Protein AF-A0A6J4USL1-F1 (afdb_monomer)

Foldseek 3Di:
DDDDDDDDDDDDDDDDDDDDDDDDDPPPPPPPPPPLPAPDDDQPFWKWKFKFFDFPVDGHDGPGTFGTFGQDDVPPDDDPPDPPQDRVNVVCVSPVDPPDWTKGKTKDKDQAFLVRPVVGKMKMWIFGDDPPDPDTFTAWMDISDDDDDVQKDKDKIDGDDSNQKIWMWIWGGPVPSIIMIMIIITGPPDPPPVVPPPPPPPDDDDDDDDDPPPDPLEAEEEWEAEPLETPDQEAEAEARHKYWYKYAYCAQFKKFKDKAVFGDGHIGHHRGIDIDIGHHHAWDKTKIFIGHPPDRHTSYIHIYTYDNDPPPPDD

Secondary structure (DSSP, 8-state):
-----------------------------------PPP----TT-EEEEEEEEEETTEEEEEEEEEEEEES-------S---TT--HHHHHHHH--STT---EEEEEEEESS-HHHHHHS-EEEEEEES-TTSS--EEEEEEES-S-EETTEEEEEEEE-TT--EEEEEEEEE-SSS-EEEEEEEEES-S-TT-TT----S-S-PPP----------EEEEEEEEETTEES-SEEEEETTSEEEEEEEE-SSS-EEEEETTTEEEEEE-TTSEEEEEEE--SSEEEEEEEEESSS--EEEEEEEEEES---TT--

pLDDT: mean 78.89, std 21.56, range [31.8, 98.56]

Solvent-accessible surface area (backbone atoms only — not comparable to full-atom values): 18991 Å² total; per-residue (Å²): 141,84,93,84,84,88,80,90,82,81,90,82,89,85,88,79,84,88,83,88,78,93,72,90,70,87,73,76,79,76,72,76,74,74,72,74,76,74,76,76,88,52,72,82,49,51,30,35,31,34,33,22,33,34,35,77,90,51,71,49,62,79,72,40,86,44,53,55,21,25,53,57,75,93,63,76,80,65,79,76,85,55,92,85,69,48,73,68,57,51,49,46,67,77,48,76,52,90,90,68,73,70,52,25,44,19,70,32,79,41,92,40,39,57,65,63,48,61,76,44,61,20,16,43,37,30,31,53,52,63,88,89,53,94,76,68,44,55,24,25,35,19,56,54,62,80,70,68,58,92,56,34,37,56,36,61,23,42,60,28,87,87,49,59,28,35,35,40,40,38,37,36,44,67,86,77,54,27,20,37,41,36,38,40,37,32,51,76,78,67,80,88,66,69,86,79,66,79,67,74,89,78,72,90,77,82,92,76,82,89,76,89,78,89,74,73,48,64,45,81,45,81,45,46,34,45,89,71,33,64,72,53,67,66,46,82,42,59,34,73,22,44,34,40,39,38,37,37,26,72,28,92,58,49,29,20,40,28,30,61,88,70,33,80,65,40,76,33,54,43,64,34,75,32,81,44,80,38,69,36,57,72,68,45,78,38,55,28,34,39,24,44,61,92,45,94,50,73,65,32,71,29,42,31,38,31,30,77,73,75,72,93,79,83,129

Mean predicted aligned error: 17.66 Å

Structure (mmCIF, N/CA/C/O backbone):
data_AF-A0A6J4USL1-F1
#
_entry.id   AF-A0A6J4USL1-F1
#
loop_
_atom_site.group_PDB
_atom_site.id
_atom_site.type_symbol
_atom_site.label_atom_id
_atom_site.label_alt_id
_atom_site.label_comp_id
_atom_site.label_asym_id
_atom_site.label_entity_id
_atom_site.label_seq_id
_atom_site.pdbx_PDB_ins_code
_atom_site.Cartn_x
_atom_site.Cartn_y
_atom_site.Cartn_z
_atom_site.occupancy
_atom_site.B_iso_or_equiv
_atom_site.auth_seq_id
_atom_site.auth_comp_id
_atom_site.auth_asym_id
_atom_site.auth_atom_id
_atom_site.pdbx_PDB_model_num
ATOM 1 N N . MET A 1 1 ? -60.829 -18.595 -26.392 1.00 47.69 1 MET A N 1
ATOM 2 C CA . MET A 1 1 ? -60.931 -17.699 -27.574 1.00 47.69 1 MET A CA 1
ATOM 3 C C . MET A 1 1 ? -59.986 -16.530 -27.310 1.00 47.69 1 MET A C 1
ATOM 5 O O . MET A 1 1 ? -60.160 -15.946 -26.259 1.00 47.69 1 MET A O 1
ATOM 9 N N . ARG A 1 2 ? -58.937 -16.143 -28.047 1.00 47.34 2 ARG A N 1
ATOM 10 C CA . ARG A 1 2 ? -58.338 -16.337 -29.393 1.00 47.34 2 ARG A CA 1
ATOM 11 C C . ARG A 1 2 ? -56.801 -16.346 -29.157 1.00 47.34 2 ARG A C 1
ATOM 13 O O . ARG A 1 2 ? -56.362 -15.614 -28.287 1.00 47.34 2 ARG A O 1
ATOM 20 N N . GLN A 1 3 ? -55.949 -17.233 -29.674 1.00 56.47 3 GLN A N 1
ATOM 21 C CA . GLN A 1 3 ? -55.488 -17.497 -31.051 1.00 56.47 3 GLN A CA 1
ATOM 22 C C . GLN A 1 3 ? -54.704 -16.350 -31.738 1.00 56.47 3 GLN A C 1
ATOM 24 O O . GLN A 1 3 ? -55.320 -15.477 -32.334 1.00 56.47 3 GLN A O 1
ATOM 29 N N . SER A 1 4 ? -53.362 -16.456 -31.747 1.00 53.00 4 SER A N 1
ATOM 30 C CA . SER A 1 4 ? -52.417 -16.063 -32.830 1.00 53.00 4 SER A CA 1
ATOM 31 C C . SER A 1 4 ? -50.986 -16.447 -32.388 1.00 53.00 4 SER A C 1
ATOM 33 O O . SER A 1 4 ? -50.467 -15.836 -31.465 1.00 53.00 4 SER A O 1
ATOM 35 N N . ARG A 1 5 ? -50.379 -17.588 -32.751 1.00 60.09 5 ARG A N 1
ATOM 36 C CA . ARG A 1 5 ? -49.836 -18.086 -34.041 1.00 60.09 5 ARG A CA 1
ATOM 37 C C . ARG A 1 5 ? -48.770 -17.197 -34.716 1.00 60.09 5 ARG A C 1
ATOM 39 O O . ARG A 1 5 ? -49.114 -16.178 -35.297 1.00 60.09 5 ARG A O 1
ATOM 46 N N . ASN A 1 6 ? -47.567 -17.790 -34.803 1.00 44.44 6 ASN A N 1
ATOM 47 C CA . ASN A 1 6 ? -46.545 -17.717 -35.866 1.00 44.44 6 ASN A CA 1
ATOM 48 C C . ASN A 1 6 ? -45.649 -16.458 -35.873 1.00 44.44 6 ASN A C 1
ATOM 50 O O . ASN A 1 6 ? -46.144 -15.347 -35.790 1.00 44.44 6 ASN A O 1
ATOM 54 N N . ARG A 1 7 ? -44.320 -16.569 -36.028 1.00 57.19 7 ARG A N 1
ATOM 55 C CA . ARG A 1 7 ? -43.636 -17.182 -37.182 1.00 57.19 7 ARG A CA 1
ATOM 56 C C . ARG A 1 7 ? -42.254 -17.762 -36.841 1.00 57.19 7 ARG A C 1
ATOM 58 O O . ARG A 1 7 ? -41.426 -17.093 -36.238 1.00 57.19 7 ARG A O 1
ATOM 65 N N . LEU A 1 8 ? -42.030 -18.983 -37.336 1.00 50.03 8 LEU A N 1
ATOM 66 C CA . LEU A 1 8 ? -40.725 -19.528 -37.713 1.00 50.03 8 LEU A CA 1
ATOM 67 C C . LEU A 1 8 ? -40.104 -18.666 -38.824 1.00 50.03 8 LEU A C 1
ATOM 69 O O . LEU A 1 8 ? -40.815 -18.325 -39.772 1.00 50.03 8 LEU A O 1
ATOM 73 N N . VAL A 1 9 ? -38.788 -18.449 -38.777 1.00 55.09 9 VAL A N 1
ATOM 74 C CA . VAL A 1 9 ? -37.968 -18.166 -39.968 1.00 55.09 9 VAL A CA 1
ATOM 75 C C . VAL A 1 9 ? -36.674 -18.990 -39.892 1.00 55.09 9 VAL A C 1
ATOM 77 O O . VAL A 1 9 ? -35.765 -18.703 -39.126 1.00 55.09 9 VAL A O 1
ATOM 80 N N . THR A 1 10 ? -36.722 -20.094 -40.632 1.00 53.16 10 THR A N 1
ATOM 81 C CA . THR A 1 10 ? -35.744 -20.674 -41.569 1.00 53.16 10 THR A CA 1
ATOM 82 C C . THR A 1 10 ? -34.234 -20.470 -41.370 1.00 53.16 10 THR A C 1
ATOM 84 O O . THR A 1 10 ? -33.710 -19.364 -41.436 1.00 53.16 10 THR A O 1
ATOM 87 N N . MET A 1 11 ? -33.548 -21.617 -41.297 1.00 48.47 11 MET A N 1
ATOM 88 C CA . MET A 1 11 ? -32.116 -21.834 -41.523 1.00 48.47 11 MET A CA 1
ATOM 89 C C . MET A 1 11 ? -31.631 -21.352 -42.902 1.00 48.47 11 MET A C 1
ATOM 91 O O . MET A 1 11 ? -32.333 -21.521 -43.898 1.00 48.47 11 MET A O 1
ATOM 95 N N . ALA A 1 12 ? -30.367 -20.929 -42.974 1.00 53.75 12 ALA A N 1
ATOM 96 C CA . ALA A 1 12 ? -29.542 -21.051 -44.175 1.00 53.75 12 ALA A CA 1
ATOM 97 C C . ALA A 1 12 ? -28.142 -21.539 -43.772 1.00 53.75 12 ALA A C 1
ATOM 99 O O . ALA A 1 12 ? -27.389 -20.838 -43.101 1.00 53.75 12 ALA A O 1
ATOM 100 N N . ALA A 1 13 ? -27.840 -22.778 -44.156 1.00 49.22 13 ALA A N 1
ATOM 101 C CA . ALA A 1 13 ? -26.509 -23.359 -44.133 1.00 49.22 13 ALA A CA 1
ATOM 102 C C . ALA A 1 13 ? -25.774 -22.965 -45.421 1.00 49.22 13 ALA A C 1
ATOM 104 O O . ALA A 1 13 ? -26.334 -23.117 -46.507 1.00 49.22 13 ALA A O 1
ATOM 105 N N . SER A 1 14 ? -24.519 -22.536 -45.299 1.00 53.06 14 SER A N 1
ATOM 106 C CA . SER A 1 14 ? -23.608 -22.352 -46.432 1.00 53.06 14 SER A CA 1
ATOM 107 C C . SER A 1 14 ? -22.269 -23.001 -46.097 1.00 53.06 14 SER A C 1
ATOM 109 O O . SER A 1 14 ? -21.523 -22.521 -45.249 1.00 53.06 14 SER A O 1
ATOM 111 N N . VAL A 1 15 ? -22.005 -24.123 -46.764 1.00 56.41 15 VAL A N 1
ATOM 112 C CA . VAL A 1 15 ? -20.730 -24.844 -46.821 1.00 56.41 15 VAL A CA 1
ATOM 113 C C . VAL A 1 15 ? -20.038 -24.461 -48.131 1.00 56.41 15 VAL A C 1
ATOM 115 O O . VAL A 1 15 ? -20.636 -24.636 -49.188 1.00 56.41 15 VAL A O 1
ATOM 118 N N . ALA A 1 16 ? -18.791 -23.992 -48.065 1.00 51.00 16 ALA A N 1
ATOM 119 C CA . ALA A 1 16 ? -17.775 -24.065 -49.129 1.00 51.00 16 ALA A CA 1
ATOM 120 C C . ALA A 1 16 ? -16.419 -23.689 -48.495 1.00 51.00 16 ALA A C 1
ATOM 122 O O . ALA A 1 16 ? -16.268 -22.589 -47.980 1.00 51.00 16 ALA A O 1
ATOM 123 N N . ALA A 1 17 ? -15.548 -24.666 -48.228 1.00 44.34 17 ALA A N 1
ATOM 124 C CA . ALA A 1 17 ? -14.446 -25.112 -49.096 1.00 44.34 17 ALA A CA 1
ATOM 125 C C . ALA A 1 17 ? -13.288 -24.085 -49.152 1.00 44.34 17 ALA A C 1
ATOM 127 O O . ALA A 1 17 ? -13.455 -22.988 -49.659 1.00 44.34 17 ALA A O 1
ATOM 128 N N . LEU A 1 18 ? -12.178 -24.327 -48.447 1.00 50.75 18 LEU A N 1
ATOM 129 C CA . LEU A 1 18 ? -11.004 -25.128 -48.849 1.00 50.75 18 LEU A CA 1
ATOM 130 C C . LEU A 1 18 ? -9.968 -24.304 -49.647 1.00 50.75 18 LEU A C 1
ATOM 132 O O . LEU A 1 18 ? -10.182 -24.015 -50.818 1.00 50.75 18 LEU A O 1
ATOM 136 N N . GLY A 1 19 ? -8.797 -24.067 -49.038 1.00 40.72 19 GLY A N 1
ATOM 137 C CA . GLY A 1 19 ? -7.518 -23.994 -49.760 1.00 40.72 19 GLY A CA 1
ATOM 138 C C . GLY A 1 19 ? -6.706 -22.692 -49.660 1.00 40.72 19 GLY A C 1
ATOM 139 O O . GLY A 1 19 ? -7.236 -21.615 -49.892 1.00 40.72 19 GLY A O 1
ATOM 140 N N . LEU A 1 20 ? -5.387 -22.875 -49.461 1.00 44.03 20 LEU A N 1
ATOM 141 C CA . LEU A 1 20 ? -4.256 -21.930 -49.614 1.00 44.03 20 LEU A CA 1
ATOM 142 C C . LEU A 1 20 ? -4.112 -20.851 -48.516 1.00 44.03 20 LEU A C 1
ATOM 144 O O . LEU A 1 20 ? -5.068 -20.182 -48.172 1.00 44.03 20 LEU A O 1
ATOM 148 N N . ALA A 1 21 ? -2.945 -20.565 -47.934 1.00 47.62 21 ALA A N 1
ATOM 149 C CA . ALA A 1 21 ? -1.579 -21.031 -48.144 1.00 47.62 21 ALA A CA 1
ATOM 150 C C . ALA A 1 21 ? -0.787 -20.859 -46.833 1.00 47.62 21 ALA A C 1
ATOM 152 O O . ALA A 1 21 ? -0.962 -19.883 -46.108 1.00 47.62 21 ALA A O 1
ATOM 153 N N . ILE A 1 22 ? 0.106 -21.807 -46.550 1.00 52.47 22 ILE A N 1
ATOM 154 C CA . ILE A 1 22 ? 1.128 -21.688 -45.510 1.00 52.47 22 ILE A CA 1
ATOM 155 C C . ILE A 1 22 ? 2.232 -20.800 -46.092 1.00 52.47 22 ILE A C 1
ATOM 157 O O . ILE A 1 22 ? 3.051 -21.268 -46.879 1.00 52.47 22 ILE A O 1
ATOM 161 N N . THR A 1 23 ? 2.248 -19.518 -45.737 1.00 50.62 23 THR A N 1
ATOM 162 C CA . THR A 1 23 ? 3.427 -18.659 -45.905 1.00 50.62 23 THR A CA 1
ATOM 163 C C . THR A 1 23 ? 3.977 -18.345 -44.526 1.00 50.62 23 THR A C 1
ATOM 165 O O . THR A 1 23 ? 3.404 -17.550 -43.783 1.00 50.62 23 THR A O 1
ATOM 168 N N . GLY A 1 24 ? 5.081 -19.010 -44.183 1.00 51.12 24 GLY A N 1
ATOM 169 C CA . GLY A 1 24 ? 5.894 -18.684 -43.021 1.00 51.12 24 GLY A CA 1
ATOM 170 C C . GLY A 1 24 ? 6.497 -17.294 -43.184 1.00 51.12 24 GLY A C 1
ATOM 171 O O . GLY A 1 24 ? 7.456 -17.111 -43.927 1.00 51.12 24 GLY A O 1
ATOM 172 N N . GLY A 1 25 ? 5.915 -16.318 -42.495 1.00 46.97 25 GLY A N 1
ATOM 173 C CA . GLY A 1 25 ? 6.555 -15.049 -42.194 1.00 46.97 25 GLY A CA 1
ATOM 174 C C . GLY A 1 25 ? 7.063 -15.122 -40.766 1.00 46.97 25 GLY A C 1
ATOM 175 O O . GLY A 1 25 ? 6.267 -15.145 -39.831 1.00 46.97 25 GLY A O 1
ATOM 176 N N . ALA A 1 26 ? 8.380 -15.180 -40.591 1.00 49.94 26 ALA A N 1
ATOM 177 C CA . ALA A 1 26 ? 9.008 -14.854 -39.322 1.00 49.94 26 ALA A CA 1
ATOM 178 C C . ALA A 1 26 ? 8.796 -13.352 -39.078 1.00 49.94 26 ALA A C 1
ATOM 180 O O . ALA A 1 26 ? 9.646 -12.527 -39.405 1.00 49.94 26 ALA A O 1
ATOM 181 N N . SER A 1 27 ? 7.623 -12.986 -38.567 1.00 49.28 27 SER A N 1
ATOM 182 C CA . SER A 1 27 ? 7.401 -11.672 -37.987 1.00 49.28 27 SER A CA 1
ATOM 183 C C . SER A 1 27 ? 8.183 -11.648 -36.684 1.00 49.28 27 SER A C 1
ATOM 185 O O . SER A 1 27 ? 7.709 -12.101 -35.646 1.00 49.28 27 SER A O 1
ATOM 187 N N . ALA A 1 28 ? 9.422 -11.168 -36.765 1.00 48.84 28 ALA A N 1
ATOM 188 C CA . ALA A 1 28 ? 10.104 -10.623 -35.613 1.00 48.84 28 ALA A CA 1
ATOM 189 C C . ALA A 1 28 ? 9.179 -9.544 -35.038 1.00 48.84 28 ALA A C 1
ATOM 191 O O . ALA A 1 28 ? 9.039 -8.466 -35.614 1.00 48.84 28 ALA A O 1
ATOM 192 N N . LEU A 1 29 ? 8.485 -9.873 -33.949 1.00 53.56 29 LEU A N 1
ATOM 193 C CA . LEU A 1 29 ? 7.857 -8.884 -33.093 1.00 53.56 29 LEU A CA 1
ATOM 194 C C . LEU A 1 29 ? 9.010 -8.107 -32.462 1.00 53.56 29 LEU A C 1
ATOM 196 O O . LEU A 1 29 ? 9.497 -8.446 -31.387 1.00 53.56 29 LEU A O 1
ATOM 200 N N . ALA A 1 30 ? 9.494 -7.094 -33.177 1.00 48.31 30 ALA A N 1
ATOM 201 C CA . ALA A 1 30 ? 10.145 -5.967 -32.548 1.00 48.31 30 ALA A CA 1
ATOM 202 C C . ALA A 1 30 ? 9.065 -5.318 -31.679 1.00 48.31 30 ALA A C 1
ATOM 204 O O . ALA A 1 30 ? 8.302 -4.472 -32.135 1.00 48.31 30 ALA A O 1
ATOM 205 N N . GLN A 1 31 ? 8.924 -5.808 -30.448 1.00 49.19 31 GLN A N 1
ATOM 206 C CA . GLN A 1 31 ? 8.311 -5.022 -29.398 1.00 49.19 31 GLN A CA 1
ATOM 207 C C . GLN A 1 31 ? 9.265 -3.846 -29.209 1.00 49.19 31 GLN A C 1
ATOM 209 O O . GLN A 1 31 ? 10.294 -3.972 -28.547 1.00 49.19 31 GLN A O 1
ATOM 214 N N . GLU A 1 32 ? 8.978 -2.729 -29.877 1.00 44.53 32 GLU A N 1
ATOM 215 C CA . GLU A 1 32 ? 9.449 -1.430 -29.424 1.00 44.53 32 GLU A CA 1
ATOM 216 C C . GLU A 1 32 ? 8.886 -1.282 -28.015 1.00 44.53 32 GLU A C 1
ATOM 218 O O . GLU A 1 32 ? 7.728 -0.933 -27.805 1.00 44.53 32 GLU A O 1
ATOM 223 N N . GLN A 1 33 ? 9.687 -1.698 -27.038 1.00 46.22 33 GLN A N 1
ATOM 224 C CA . GLN A 1 33 ? 9.462 -1.387 -25.647 1.00 46.22 33 GLN A CA 1
ATOM 225 C C . GLN A 1 33 ? 9.659 0.121 -25.556 1.00 46.22 33 GLN A C 1
ATOM 227 O O . GLN A 1 33 ? 10.773 0.598 -25.340 1.00 46.22 33 GLN A O 1
ATOM 232 N N . GLU A 1 34 ? 8.586 0.868 -25.825 1.00 47.50 34 GLU A N 1
ATOM 233 C CA . GLU A 1 34 ? 8.484 2.267 -25.448 1.00 47.50 34 GLU A CA 1
ATOM 234 C C . GLU A 1 34 ? 8.710 2.286 -23.942 1.00 47.50 34 GLU A C 1
ATOM 236 O O . GLU A 1 34 ? 7.844 1.924 -23.145 1.00 47.50 34 GLU A O 1
ATOM 241 N N . ALA A 1 35 ? 9.950 2.587 -23.556 1.00 47.28 35 ALA A N 1
ATOM 242 C CA . ALA A 1 35 ? 10.295 2.822 -22.176 1.00 47.28 35 ALA A CA 1
ATOM 243 C C . ALA A 1 35 ? 9.366 3.938 -21.711 1.00 47.28 35 ALA A C 1
ATOM 245 O O . ALA A 1 35 ? 9.461 5.068 -22.197 1.00 47.28 35 ALA A O 1
ATOM 246 N N . SER A 1 36 ? 8.429 3.586 -20.828 1.00 48.34 36 SER A N 1
ATOM 247 C CA . SER A 1 36 ? 7.536 4.559 -20.217 1.00 48.34 36 SER A CA 1
ATOM 248 C C . SER A 1 36 ? 8.422 5.676 -19.668 1.00 48.34 36 SER A C 1
ATOM 250 O O . SER A 1 36 ? 9.366 5.363 -18.931 1.00 48.34 36 SER A O 1
ATOM 252 N N . PRO A 1 37 ? 8.213 6.944 -20.068 1.00 50.88 37 PRO A N 1
ATOM 253 C CA . PRO A 1 37 ? 9.068 8.032 -19.630 1.00 50.88 37 PRO A CA 1
ATOM 254 C C . PRO A 1 37 ? 9.165 7.994 -18.110 1.00 50.88 37 PRO A C 1
ATOM 256 O O . PRO A 1 37 ? 8.138 7.991 -17.426 1.00 50.88 37 PRO A O 1
ATOM 259 N N . ALA A 1 38 ? 10.387 7.931 -17.579 1.00 56.19 38 ALA A N 1
ATOM 260 C CA . ALA A 1 38 ? 10.588 8.103 -16.151 1.00 56.19 38 ALA A CA 1
ATOM 261 C C . ALA A 1 38 ? 9.926 9.428 -15.756 1.00 56.19 38 ALA A C 1
ATOM 263 O O . ALA A 1 38 ? 10.140 10.448 -16.420 1.00 56.19 38 ALA A O 1
ATOM 264 N N . ALA A 1 39 ? 9.082 9.402 -14.723 1.00 55.81 39 ALA A N 1
ATOM 265 C CA . ALA A 1 39 ? 8.480 10.618 -14.205 1.00 55.81 39 ALA A CA 1
ATOM 266 C C . ALA A 1 39 ? 9.616 11.586 -13.845 1.00 55.81 39 ALA A C 1
ATOM 268 O O . ALA A 1 39 ? 10.457 11.281 -13.000 1.00 55.81 39 ALA A O 1
ATOM 269 N N . VAL A 1 40 ? 9.680 12.722 -14.540 1.00 59.41 40 VAL A N 1
ATOM 270 C CA . VAL A 1 40 ? 10.634 13.778 -14.212 1.00 59.41 40 VAL A CA 1
ATOM 271 C C . VAL A 1 40 ? 10.147 14.405 -12.917 1.00 59.41 40 VAL A C 1
ATOM 273 O O . VAL A 1 40 ? 9.043 14.945 -12.871 1.00 59.41 40 VAL A O 1
ATOM 276 N N . PHE A 1 41 ? 10.958 14.306 -11.867 1.00 58.56 41 PHE A N 1
ATOM 277 C CA . PHE A 1 41 ? 10.700 15.002 -10.618 1.00 58.56 41 PHE A CA 1
ATOM 278 C C . PHE A 1 41 ? 10.704 16.513 -10.879 1.00 58.56 41 PHE A C 1
ATOM 280 O O . PHE A 1 41 ? 11.725 17.086 -11.261 1.00 58.56 41 PHE A O 1
ATOM 287 N N . ASP A 1 42 ? 9.557 17.161 -10.683 1.00 65.81 42 ASP A N 1
ATOM 288 C CA . ASP A 1 42 ? 9.475 18.615 -10.593 1.00 65.81 42 ASP A CA 1
ATOM 289 C C . ASP A 1 42 ? 9.021 18.970 -9.168 1.00 65.81 42 ASP A C 1
ATOM 291 O O . ASP A 1 42 ? 7.884 18.655 -8.804 1.00 65.81 42 ASP A O 1
ATOM 295 N N . PRO A 1 43 ? 9.872 19.619 -8.348 1.00 59.38 43 PRO A N 1
ATOM 296 C CA . PRO A 1 43 ? 9.537 20.001 -6.974 1.00 59.38 43 PRO A CA 1
ATOM 297 C C . PRO A 1 43 ? 8.399 21.030 -6.889 1.00 59.38 43 PRO A C 1
ATOM 299 O O . PRO A 1 43 ? 7.923 21.331 -5.799 1.00 59.38 43 PRO A O 1
ATOM 302 N N . ARG A 1 44 ? 7.964 21.593 -8.023 1.00 63.94 44 ARG A N 1
ATOM 303 C CA . ARG A 1 44 ? 6.785 22.461 -8.135 1.00 63.94 44 ARG A CA 1
ATOM 304 C C . ARG A 1 44 ? 5.529 21.695 -8.535 1.00 63.94 44 ARG A C 1
ATOM 306 O O . ARG A 1 44 ? 4.484 22.317 -8.701 1.00 63.94 44 ARG A O 1
ATOM 313 N N . THR A 1 45 ? 5.628 20.378 -8.717 1.00 74.44 45 THR A N 1
ATOM 314 C CA . THR A 1 45 ? 4.462 19.538 -8.976 1.00 74.44 45 THR A CA 1
ATOM 315 C C . THR A 1 45 ? 3.595 19.542 -7.738 1.00 74.44 45 THR A C 1
ATOM 317 O O . THR A 1 45 ? 3.970 19.041 -6.678 1.00 74.44 45 THR A O 1
ATOM 320 N N . ILE A 1 46 ? 2.432 20.127 -7.923 1.00 82.12 46 ILE A N 1
ATOM 321 C CA . ILE A 1 46 ? 1.311 20.074 -7.017 1.00 82.12 46 ILE A CA 1
ATOM 322 C C . ILE A 1 46 ? 0.433 18.919 -7.499 1.00 82.12 46 ILE A C 1
ATOM 324 O O . ILE A 1 46 ? 0.229 18.761 -8.705 1.00 82.12 46 ILE A O 1
ATOM 328 N N . ILE A 1 47 ? -0.020 18.080 -6.572 1.00 89.88 47 ILE A N 1
ATOM 329 C CA . ILE A 1 47 ? -0.837 16.906 -6.870 1.00 89.88 47 ILE A CA 1
ATOM 330 C C . ILE A 1 47 ? -2.211 17.095 -6.218 1.00 89.88 47 ILE A C 1
ATOM 332 O O . ILE A 1 47 ? -2.351 16.826 -5.020 1.00 89.88 47 ILE A O 1
ATOM 336 N N . PRO A 1 48 ? -3.226 17.540 -6.979 1.00 93.31 48 PRO A N 1
ATOM 337 C CA . PRO A 1 48 ? -4.597 17.607 -6.499 1.00 93.31 48 PRO A CA 1
ATOM 338 C C . PRO A 1 48 ? -5.086 16.225 -6.073 1.00 93.31 48 PRO A C 1
ATOM 340 O O . PRO A 1 48 ? -4.771 15.213 -6.715 1.00 93.31 48 PRO A O 1
ATOM 343 N N . ALA A 1 49 ? -5.864 16.178 -4.997 1.00 94.62 49 ALA A N 1
ATOM 344 C CA . ALA A 1 49 ? -6.435 14.942 -4.495 1.00 94.62 49 ALA A CA 1
ATOM 345 C C . ALA A 1 49 ? -7.850 15.159 -3.960 1.00 94.62 49 ALA A C 1
ATOM 347 O O . ALA A 1 49 ? -8.164 16.197 -3.390 1.00 94.62 49 ALA A O 1
ATOM 348 N N . HIS A 1 50 ? -8.703 14.151 -4.120 1.00 96.06 50 HIS A N 1
ATOM 349 C CA . HIS A 1 50 ? -10.102 14.191 -3.706 1.00 96.06 50 HIS A CA 1
ATOM 350 C C . HIS A 1 50 ? -10.516 12.861 -3.074 1.00 96.06 50 HIS A C 1
ATOM 352 O O . HIS A 1 50 ? -10.034 11.788 -3.459 1.00 96.06 50 HIS A O 1
ATOM 358 N N . VAL A 1 51 ? -11.474 12.923 -2.150 1.00 97.62 51 VAL A N 1
ATOM 359 C CA . VAL A 1 51 ? -12.285 11.766 -1.759 1.00 97.62 51 VAL A CA 1
ATOM 360 C C . VAL A 1 51 ? -13.527 11.754 -2.639 1.00 97.62 51 VAL A C 1
ATOM 362 O O . VAL A 1 51 ? -14.301 12.710 -2.639 1.00 97.62 51 VAL A O 1
ATOM 365 N N . HIS A 1 52 ? -13.733 10.668 -3.369 1.00 97.81 52 HIS A N 1
ATOM 366 C CA . HIS A 1 52 ? -14.921 10.429 -4.182 1.00 97.81 52 HIS A CA 1
ATOM 367 C C . HIS A 1 52 ? -15.840 9.418 -3.508 1.00 97.81 52 HIS A C 1
ATOM 369 O O . HIS A 1 52 ? -15.370 8.504 -2.824 1.00 97.81 52 HIS A O 1
ATOM 375 N N . ALA A 1 53 ? -17.140 9.531 -3.769 1.00 97.94 53 ALA A N 1
ATOM 376 C CA . ALA A 1 53 ? -18.056 8.414 -3.572 1.00 97.94 53 ALA A CA 1
ATOM 377 C C . ALA A 1 53 ? -17.742 7.283 -4.574 1.00 97.94 53 ALA A C 1
ATOM 379 O O . ALA A 1 53 ? -17.254 7.533 -5.675 1.00 97.94 53 ALA A O 1
ATOM 380 N N . GLY A 1 54 ? -18.043 6.034 -4.224 1.00 96.81 54 GLY A N 1
ATOM 381 C CA . GLY A 1 54 ? -17.869 4.883 -5.113 1.00 96.81 54 GLY A CA 1
ATOM 382 C C . GLY A 1 54 ? -16.509 4.192 -4.983 1.00 96.81 54 GLY A C 1
ATOM 383 O O . GLY A 1 54 ? -15.967 4.042 -3.890 1.00 96.81 54 GLY A O 1
ATOM 384 N N . THR A 1 55 ? -15.981 3.690 -6.101 1.00 97.00 55 THR A N 1
ATOM 385 C CA . THR A 1 55 ? -14.734 2.902 -6.134 1.00 97.00 55 THR A CA 1
ATOM 386 C C . THR A 1 55 ? -13.777 3.439 -7.190 1.00 97.00 55 THR A C 1
ATOM 388 O O . THR A 1 55 ? -14.185 4.148 -8.099 1.00 97.00 55 THR A O 1
ATOM 391 N N . CYS A 1 56 ? -12.504 3.038 -7.158 1.00 95.81 56 CYS A N 1
ATOM 392 C CA . CYS A 1 56 ? -11.541 3.462 -8.181 1.00 95.81 56 CYS A CA 1
ATOM 393 C C . CYS A 1 56 ? -11.909 3.086 -9.630 1.00 95.81 56 CY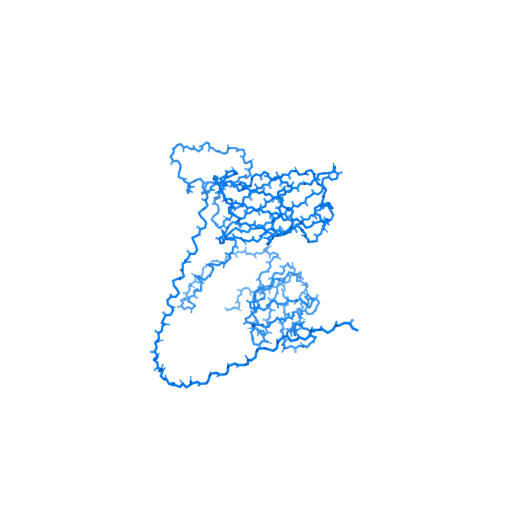S A C 1
ATOM 395 O O . CYS A 1 56 ? -11.316 3.647 -10.545 1.00 95.81 56 CYS A O 1
ATOM 397 N N . GLY A 1 57 ? -12.800 2.109 -9.847 1.00 93.19 57 GLY A N 1
ATOM 398 C CA . GLY A 1 57 ? -13.275 1.728 -11.185 1.00 93.19 57 GLY A CA 1
ATOM 399 C C . GLY A 1 57 ? -14.575 2.418 -11.604 1.00 93.19 57 GLY A C 1
ATOM 400 O O . GLY A 1 57 ? -14.947 2.338 -12.770 1.00 93.19 57 GLY A O 1
ATOM 401 N N . ASP A 1 58 ? -15.254 3.069 -10.661 1.00 95.19 58 ASP A N 1
ATOM 402 C CA . ASP A 1 58 ? -16.531 3.754 -10.848 1.00 95.19 58 ASP A CA 1
ATOM 403 C C . ASP A 1 58 ? -16.600 4.897 -9.826 1.00 95.19 58 ASP A C 1
ATOM 405 O O . ASP A 1 58 ? -17.136 4.746 -8.721 1.00 95.19 58 ASP A O 1
ATOM 409 N N . LEU A 1 59 ? -15.903 5.991 -10.150 1.00 94.56 59 LEU A N 1
ATOM 410 C CA . LEU A 1 59 ? -15.851 7.178 -9.305 1.00 94.56 59 LEU A CA 1
ATOM 411 C C . LEU A 1 59 ? -17.162 7.950 -9.448 1.00 94.56 59 LEU A C 1
ATOM 413 O O . LEU A 1 59 ? -17.541 8.353 -10.547 1.00 94.56 59 LEU A O 1
ATOM 417 N N . GLY A 1 60 ? -17.821 8.179 -8.320 1.00 95.62 60 GLY A N 1
ATOM 418 C CA . GLY A 1 60 ? -18.929 9.113 -8.202 1.00 95.6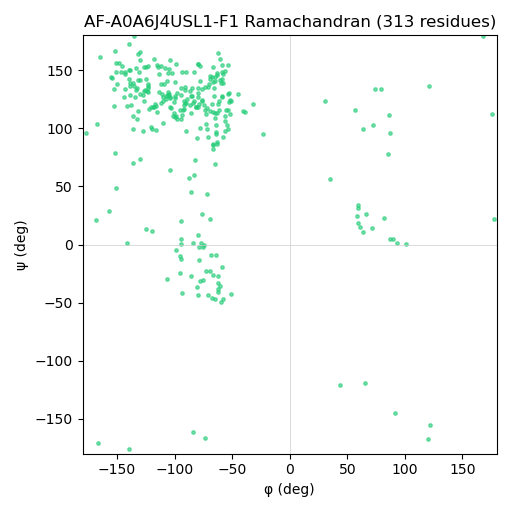2 60 GLY A CA 1
ATOM 419 C C . GLY A 1 60 ? -18.453 10.547 -7.972 1.00 95.62 60 GLY A C 1
ATOM 420 O O . GLY A 1 60 ? -17.294 10.906 -8.212 1.00 95.62 60 GLY A O 1
ATOM 421 N N . ASP A 1 61 ? -19.373 11.368 -7.468 1.00 96.81 61 ASP A N 1
ATOM 422 C CA . ASP A 1 61 ? -19.119 12.772 -7.155 1.00 96.81 61 ASP A CA 1
ATOM 423 C C . ASP A 1 61 ? -17.978 12.944 -6.138 1.00 96.81 61 ASP A C 1
ATOM 425 O O . ASP A 1 61 ? -17.703 12.065 -5.310 1.00 96.81 61 ASP A O 1
ATOM 429 N N . ILE A 1 62 ? -17.329 14.110 -6.190 1.00 96.12 62 ILE A N 1
ATOM 430 C CA . ILE A 1 62 ? -16.367 14.535 -5.169 1.00 96.12 62 ILE A CA 1
ATOM 431 C C . ILE A 1 62 ? -17.132 14.707 -3.854 1.00 96.12 62 ILE A C 1
ATOM 433 O O . ILE A 1 62 ? -17.969 15.600 -3.722 1.00 96.12 62 ILE A O 1
ATOM 437 N N . ALA A 1 63 ? -16.836 13.844 -2.885 1.00 97.12 63 ALA A N 1
ATOM 438 C CA . ALA A 1 63 ? -17.392 13.911 -1.542 1.00 97.12 63 ALA A CA 1
ATOM 439 C C . ALA A 1 63 ? -16.654 14.963 -0.705 1.00 97.12 63 ALA A C 1
ATOM 441 O O . ALA A 1 63 ? -17.290 15.764 -0.022 1.00 97.12 63 ALA A O 1
ATOM 442 N N . PHE A 1 64 ? -15.318 14.987 -0.792 1.00 97.50 64 PHE A N 1
ATOM 443 C CA . PHE A 1 64 ? -14.480 15.945 -0.072 1.00 97.50 64 PHE A CA 1
ATOM 444 C C . PHE A 1 64 ? -13.270 16.361 -0.917 1.00 97.50 64 PHE A C 1
ATOM 446 O O . PHE A 1 64 ? -12.526 15.480 -1.368 1.00 97.50 64 PHE A O 1
ATOM 453 N N . PRO A 1 65 ? -13.034 17.669 -1.115 1.00 95.38 65 PRO A N 1
ATOM 454 C CA . PRO A 1 65 ? -11.764 18.134 -1.646 1.00 95.38 65 PRO A CA 1
ATOM 455 C C . PRO A 1 65 ? -10.652 17.925 -0.609 1.00 95.38 65 PRO A C 1
ATOM 457 O O . PRO A 1 65 ? -10.905 18.046 0.593 1.00 95.38 65 PRO A O 1
ATOM 460 N N . LEU A 1 66 ? -9.440 17.597 -1.061 1.00 94.25 66 LEU A N 1
ATOM 461 C CA . LEU A 1 66 ? -8.252 17.540 -0.210 1.00 94.25 66 LEU A CA 1
ATOM 462 C C . LEU A 1 66 ? -7.286 18.656 -0.603 1.00 94.25 66 LEU A C 1
ATOM 464 O O . LEU A 1 66 ? -7.262 19.096 -1.750 1.00 94.25 66 LEU A O 1
ATOM 468 N N . ASP A 1 67 ? -6.473 19.083 0.355 1.00 89.62 67 ASP A N 1
ATOM 469 C CA . ASP A 1 67 ? -5.341 19.954 0.085 1.00 89.62 67 ASP A CA 1
ATOM 470 C C . ASP A 1 67 ? -4.351 19.225 -0.821 1.00 89.62 67 ASP A C 1
ATOM 472 O O . ASP A 1 67 ? -4.149 18.007 -0.746 1.00 89.62 67 ASP A O 1
ATOM 476 N N . GLU A 1 68 ? -3.718 20.000 -1.686 1.00 85.56 68 GLU A N 1
ATOM 477 C CA . GLU A 1 68 ? -2.828 19.467 -2.696 1.00 85.56 68 GLU A CA 1
ATOM 478 C C . GLU A 1 68 ? -1.584 18.833 -2.053 1.00 85.56 68 GLU A C 1
ATOM 480 O O . GLU A 1 68 ? -0.945 19.407 -1.165 1.00 85.56 68 GLU A O 1
ATOM 485 N N . ALA A 1 69 ? -1.202 17.643 -2.524 1.00 81.62 69 ALA A N 1
ATOM 486 C CA . ALA A 1 69 ? 0.024 16.998 -2.082 1.00 81.62 69 ALA A CA 1
ATOM 487 C C . ALA A 1 69 ? 1.231 17.613 -2.804 1.00 81.62 69 ALA A C 1
ATOM 489 O O . ALA A 1 69 ? 1.277 17.676 -4.034 1.00 81.62 69 ALA A O 1
ATOM 490 N N . GLY A 1 70 ? 2.226 18.051 -2.033 1.00 82.38 70 GLY A N 1
ATOM 491 C CA . GLY A 1 70 ? 3.411 18.734 -2.547 1.00 82.38 70 GLY A CA 1
ATOM 492 C C . GLY A 1 70 ? 4.713 18.063 -2.127 1.00 82.38 70 GLY A C 1
ATOM 493 O O . GLY A 1 70 ? 4.806 17.424 -1.075 1.00 82.38 70 GLY A O 1
ATOM 494 N N . TYR A 1 71 ? 5.753 18.233 -2.943 1.00 72.12 71 TYR A N 1
ATOM 495 C CA . TYR A 1 71 ? 7.114 17.795 -2.634 1.00 72.12 71 TYR A CA 1
ATOM 496 C C . TYR A 1 71 ? 7.820 18.817 -1.749 1.00 72.12 71 TYR A C 1
ATOM 498 O O . TYR A 1 71 ? 8.694 19.572 -2.168 1.00 72.12 71 TYR A O 1
ATOM 506 N N . GLY A 1 72 ? 7.399 18.848 -0.495 1.00 62.72 72 GLY A N 1
ATOM 507 C CA . GLY A 1 72 ? 7.965 19.711 0.516 1.00 62.72 72 GLY A CA 1
ATOM 508 C C . GLY A 1 72 ? 7.162 19.559 1.787 1.00 62.72 72 GLY A C 1
ATOM 509 O O . GLY A 1 72 ? 6.024 20.006 1.866 1.00 62.72 72 GLY A O 1
ATOM 510 N N . LEU A 1 73 ? 7.776 18.990 2.823 1.00 50.97 73 LEU A N 1
ATOM 511 C CA . LEU A 1 73 ? 7.380 19.389 4.168 1.00 50.97 73 LEU A CA 1
ATOM 512 C C . LEU A 1 73 ? 7.491 20.925 4.232 1.00 50.97 73 LEU A C 1
ATOM 514 O O . LEU A 1 73 ? 8.299 21.491 3.487 1.00 50.97 73 LEU A O 1
ATOM 518 N N . PRO A 1 74 ? 6.743 21.623 5.100 1.00 46.72 74 PRO A N 1
ATOM 519 C CA . PRO A 1 74 ? 7.024 23.014 5.432 1.00 46.72 74 PRO A CA 1
ATOM 520 C C . PRO A 1 74 ? 8.382 23.081 6.144 1.00 46.72 74 PRO A C 1
ATOM 522 O O . PRO A 1 74 ? 8.485 23.305 7.347 1.00 46.72 74 PRO A O 1
ATOM 525 N N . VAL A 1 75 ? 9.459 22.820 5.408 1.00 40.12 75 VAL A N 1
ATOM 526 C CA . VAL A 1 75 ? 10.809 23.116 5.824 1.00 40.12 75 VAL A CA 1
ATOM 527 C C . VAL A 1 75 ? 10.842 24.640 5.834 1.00 40.12 75 VAL A C 1
ATOM 529 O O . VAL A 1 75 ? 10.534 25.249 4.804 1.00 40.12 75 VAL A O 1
ATOM 532 N N . PRO A 1 76 ? 11.134 25.282 6.977 1.00 37.84 76 PRO A N 1
ATOM 533 C CA . PRO A 1 76 ? 11.301 26.725 7.014 1.00 37.84 76 PRO A CA 1
ATOM 534 C C . PRO A 1 76 ? 12.337 27.066 5.954 1.00 37.84 76 PRO A C 1
ATOM 536 O O . PRO A 1 76 ? 13.454 26.562 6.035 1.00 37.84 76 PRO A O 1
ATOM 539 N N . VAL A 1 77 ? 11.907 27.819 4.937 1.00 40.22 77 VAL A N 1
ATOM 540 C CA . VAL A 1 77 ? 12.678 28.243 3.763 1.00 40.22 77 VAL A CA 1
ATOM 541 C C . VAL A 1 77 ? 14.184 28.243 4.039 1.00 40.22 77 VAL A C 1
ATOM 543 O O . VAL A 1 77 ? 14.746 29.183 4.600 1.00 40.22 77 VAL A O 1
ATOM 546 N N . GLY A 1 78 ? 14.829 27.134 3.666 1.00 45.84 78 GLY A N 1
ATOM 547 C CA . GLY A 1 78 ? 16.273 27.073 3.504 1.00 45.84 78 GLY A CA 1
ATOM 548 C C . GLY A 1 78 ? 16.697 28.041 2.395 1.00 45.84 78 GLY A C 1
ATOM 549 O O . GLY A 1 78 ? 15.842 28.526 1.653 1.00 45.84 78 GLY A O 1
ATOM 550 N N . PRO A 1 79 ? 18.001 28.354 2.308 1.00 44.69 79 PRO A N 1
ATOM 551 C CA . PRO A 1 79 ? 18.534 29.572 1.699 1.00 44.69 79 PRO A CA 1
ATOM 552 C C . PRO A 1 79 ? 17.877 29.893 0.355 1.00 44.69 79 PRO A C 1
AT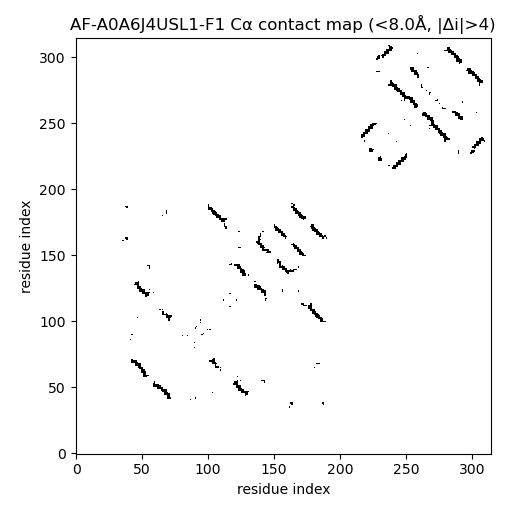OM 554 O O . PRO A 1 79 ? 17.812 29.027 -0.514 1.00 44.69 79 PRO A O 1
ATOM 557 N N . GLU A 1 80 ? 17.410 31.141 0.218 1.00 52.97 80 GLU A N 1
ATOM 558 C CA . GLU A 1 80 ? 16.763 31.696 -0.975 1.00 52.97 80 GLU A CA 1
ATOM 559 C C . GLU A 1 80 ? 17.320 31.076 -2.261 1.00 52.97 80 GLU A C 1
ATOM 561 O O . GLU A 1 80 ? 18.525 31.157 -2.534 1.00 52.97 80 GLU A O 1
ATOM 566 N N . VAL A 1 81 ? 16.440 30.453 -3.053 1.00 56.88 81 VAL A N 1
ATOM 567 C CA . VAL A 1 81 ? 16.786 29.937 -4.381 1.00 56.88 81 VAL A CA 1
ATOM 568 C C . VAL A 1 81 ? 17.347 31.105 -5.188 1.00 56.88 81 VAL A C 1
ATOM 570 O O . VAL A 1 81 ? 16.619 32.019 -5.580 1.00 56.88 81 VAL A O 1
ATOM 573 N N . ARG A 1 82 ? 18.667 31.111 -5.394 1.00 65.88 82 ARG A N 1
ATOM 574 C CA . ARG A 1 82 ? 19.336 32.190 -6.119 1.00 65.88 82 ARG A CA 1
ATOM 575 C C . ARG A 1 82 ? 18.850 32.202 -7.574 1.00 65.88 82 ARG A C 1
ATOM 577 O O . ARG A 1 82 ? 18.661 31.138 -8.168 1.00 65.88 82 ARG A O 1
ATOM 584 N N . PRO A 1 83 ? 18.697 33.381 -8.197 1.00 61.22 83 PRO A N 1
ATOM 585 C CA . PRO A 1 83 ? 18.463 33.459 -9.634 1.00 61.22 83 PRO A CA 1
ATOM 586 C C . PRO A 1 83 ? 19.537 32.660 -10.390 1.00 61.22 83 PRO A C 1
ATOM 588 O O . PRO A 1 83 ? 20.730 32.911 -10.220 1.00 61.22 83 PRO A O 1
ATOM 591 N N . GLY A 1 84 ? 19.115 31.681 -11.196 1.00 69.12 84 GLY A N 1
ATOM 592 C CA . GLY A 1 84 ? 20.012 30.804 -11.961 1.00 69.12 84 GLY A CA 1
ATOM 593 C C . GLY A 1 84 ? 20.257 29.408 -11.372 1.00 69.12 84 GLY A C 1
ATOM 594 O O . GLY A 1 84 ? 20.986 28.633 -11.987 1.00 69.12 84 GLY A O 1
ATOM 595 N N . THR A 1 85 ? 19.656 29.045 -10.233 1.00 67.44 85 THR A N 1
ATOM 596 C CA . THR A 1 85 ? 19.689 27.655 -9.746 1.00 67.44 85 THR A CA 1
ATOM 597 C C . THR A 1 85 ? 18.921 26.734 -10.701 1.00 67.44 85 THR A C 1
ATOM 599 O O . THR A 1 85 ? 17.770 27.000 -11.046 1.00 67.44 85 THR A O 1
ATOM 602 N N . THR A 1 86 ? 19.558 25.650 -11.149 1.00 72.50 86 THR A N 1
ATOM 603 C CA . THR A 1 86 ? 18.928 24.643 -12.017 1.00 72.50 86 THR A CA 1
ATOM 604 C C . THR A 1 86 ? 18.014 23.715 -11.203 1.00 72.50 86 THR A C 1
ATOM 606 O O . THR A 1 86 ? 18.287 23.508 -10.019 1.00 72.50 86 THR A O 1
ATOM 609 N N . PRO A 1 87 ? 16.974 23.099 -11.804 1.00 62.06 87 PRO A N 1
ATOM 610 C CA . PRO A 1 87 ? 16.131 22.113 -11.115 1.00 62.06 87 PRO A CA 1
ATOM 611 C C . PRO A 1 87 ? 16.936 20.999 -10.425 1.00 62.06 87 PRO A C 1
ATOM 613 O O . PRO A 1 87 ? 16.714 20.724 -9.251 1.00 62.06 87 PRO A O 1
ATOM 616 N N . ALA A 1 88 ? 17.967 20.473 -11.096 1.00 64.81 88 ALA A N 1
ATOM 617 C CA . ALA A 1 88 ? 18.864 19.456 -10.540 1.00 64.81 88 ALA A CA 1
ATOM 618 C C . ALA A 1 88 ? 19.644 19.932 -9.297 1.00 64.81 88 ALA A C 1
ATOM 620 O O . ALA A 1 88 ? 19.920 19.148 -8.395 1.00 64.81 88 ALA A O 1
ATOM 621 N N . ALA A 1 89 ? 20.006 21.218 -9.224 1.00 66.31 89 ALA A N 1
ATOM 622 C CA . ALA A 1 89 ? 20.690 21.774 -8.057 1.00 66.31 89 ALA A CA 1
ATOM 623 C C . ALA A 1 89 ? 19.737 21.985 -6.868 1.00 66.31 89 ALA A C 1
ATOM 625 O O . ALA A 1 89 ? 20.168 21.868 -5.724 1.00 66.31 89 ALA A O 1
ATOM 626 N N . VAL A 1 90 ? 18.454 22.273 -7.127 1.00 65.94 90 VAL A N 1
ATOM 627 C CA . VAL A 1 90 ? 17.412 22.308 -6.085 1.00 65.94 90 VAL A CA 1
ATOM 628 C C . VAL A 1 90 ? 17.164 20.899 -5.547 1.00 65.94 90 VAL A C 1
ATOM 630 O O . VAL A 1 90 ? 17.158 20.702 -4.337 1.00 65.94 90 VAL A O 1
ATOM 633 N N . GLU A 1 91 ? 17.032 19.915 -6.435 1.00 64.06 91 GLU A N 1
ATOM 634 C CA . GLU A 1 91 ? 16.847 18.507 -6.074 1.00 64.06 91 GLU A CA 1
ATOM 635 C C . GLU A 1 91 ? 18.019 17.975 -5.236 1.00 64.06 91 GLU A C 1
ATOM 637 O O . GLU A 1 91 ? 17.803 17.464 -4.141 1.00 64.06 91 GLU A O 1
ATOM 642 N N . ALA A 1 92 ? 19.263 18.201 -5.671 1.00 65.44 92 ALA A N 1
ATOM 643 C CA . ALA A 1 92 ? 20.453 17.800 -4.918 1.00 65.44 92 ALA A CA 1
ATOM 644 C C . ALA A 1 92 ? 20.576 18.497 -3.547 1.00 65.44 92 ALA A C 1
ATOM 646 O O . ALA A 1 92 ? 21.187 17.952 -2.630 1.00 65.44 92 ALA A O 1
ATOM 647 N N . ALA A 1 93 ? 20.017 19.702 -3.395 1.00 66.56 93 ALA A N 1
ATOM 648 C CA . ALA A 1 93 ? 20.012 20.424 -2.124 1.00 66.56 93 ALA A CA 1
ATOM 649 C C . ALA A 1 93 ? 18.916 19.927 -1.166 1.00 66.56 93 ALA A C 1
ATOM 651 O O . ALA A 1 93 ? 19.144 19.881 0.043 1.00 66.56 93 ALA A O 1
ATOM 652 N N . LEU A 1 94 ? 17.741 19.565 -1.692 1.00 65.25 94 LEU A N 1
ATOM 653 C CA . LEU A 1 94 ? 16.622 19.032 -0.908 1.00 65.25 94 LEU A CA 1
ATOM 654 C C . LEU A 1 94 ? 16.830 17.558 -0.532 1.00 65.25 94 LEU A C 1
ATOM 656 O O . LEU A 1 94 ? 16.409 17.134 0.543 1.00 65.25 94 LEU A O 1
ATOM 660 N N . PHE A 1 95 ? 17.522 16.800 -1.384 1.00 68.00 95 PHE A N 1
ATOM 661 C CA . PHE A 1 95 ? 17.766 15.367 -1.229 1.00 68.00 95 PHE A CA 1
ATOM 662 C C . PHE A 1 95 ? 19.266 15.074 -1.415 1.00 68.00 95 PHE A C 1
ATOM 664 O O . PHE A 1 95 ? 19.682 14.538 -2.440 1.00 68.00 95 PHE A O 1
ATOM 671 N N . PRO A 1 96 ? 20.119 15.423 -0.430 1.00 61.44 96 PRO A N 1
ATOM 672 C CA . PRO A 1 96 ? 21.577 15.313 -0.558 1.00 61.44 96 PRO A CA 1
ATOM 673 C C . PRO A 1 96 ? 22.087 13.865 -0.621 1.00 61.44 96 PRO A C 1
ATOM 675 O O . PRO A 1 96 ? 23.269 13.629 -0.874 1.00 61.44 96 PRO A O 1
ATOM 678 N N . THR A 1 97 ? 21.220 12.885 -0.365 1.00 65.56 97 THR A N 1
ATOM 679 C CA . THR A 1 97 ? 21.548 11.462 -0.401 1.00 65.56 97 THR A CA 1
ATOM 680 C C . THR A 1 97 ? 21.001 10.845 -1.683 1.00 65.56 97 THR A C 1
ATOM 682 O O . THR A 1 97 ? 19.792 10.803 -1.898 1.00 65.56 97 THR A O 1
ATOM 685 N N . ALA A 1 98 ? 21.902 10.343 -2.530 1.00 62.56 98 ALA A N 1
ATOM 686 C CA . ALA A 1 98 ? 21.525 9.582 -3.715 1.00 62.56 98 ALA A CA 1
ATOM 687 C C . ALA A 1 98 ? 20.680 8.355 -3.327 1.00 62.56 98 ALA A C 1
ATOM 689 O O . ALA A 1 98 ? 20.982 7.680 -2.343 1.00 62.56 98 ALA A O 1
ATOM 690 N N . GLY A 1 99 ? 19.635 8.067 -4.108 1.00 65.12 99 GLY A N 1
ATOM 691 C CA . GLY A 1 99 ? 18.727 6.939 -3.866 1.00 65.12 99 GLY A CA 1
ATOM 692 C C . GLY A 1 99 ? 17.556 7.231 -2.919 1.00 65.12 99 GLY A C 1
ATOM 693 O O . GLY A 1 99 ? 16.793 6.319 -2.615 1.00 65.12 99 GLY A O 1
ATOM 694 N N . VAL A 1 100 ? 17.380 8.476 -2.460 1.00 68.25 100 VAL A N 1
ATOM 695 C CA . VAL A 1 100 ? 16.156 8.891 -1.759 1.00 68.25 100 VAL A CA 1
ATOM 696 C C . VAL A 1 100 ? 15.077 9.212 -2.789 1.00 68.25 100 VAL A C 1
ATOM 698 O O . VAL A 1 100 ? 15.238 10.134 -3.582 1.00 68.25 100 VAL A O 1
ATOM 701 N N . ASN A 1 101 ? 13.967 8.474 -2.750 1.00 75.06 101 ASN A N 1
ATOM 702 C CA . ASN A 1 101 ? 12.783 8.793 -3.542 1.00 75.06 101 ASN A CA 1
ATOM 703 C C . ASN A 1 101 ? 11.919 9.797 -2.765 1.00 75.06 101 ASN A C 1
ATOM 705 O O . ASN A 1 101 ? 11.399 9.442 -1.701 1.00 75.06 101 ASN A O 1
ATOM 709 N N . PRO A 1 102 ? 11.768 11.043 -3.244 1.00 79.19 102 PRO A N 1
ATOM 710 C CA . PRO A 1 102 ? 10.942 12.025 -2.564 1.00 79.19 102 PRO A CA 1
ATOM 711 C C . PRO A 1 102 ? 9.469 11.610 -2.609 1.00 79.19 102 PRO A C 1
ATOM 713 O O . PRO A 1 102 ? 8.970 11.137 -3.632 1.00 79.19 102 PRO A O 1
ATOM 716 N N . ALA A 1 103 ? 8.767 11.820 -1.496 1.00 87.75 103 ALA A N 1
ATOM 717 C CA . ALA A 1 103 ? 7.325 11.640 -1.408 1.00 87.75 103 ALA A CA 1
ATOM 718 C C . ALA A 1 103 ? 6.632 13.006 -1.364 1.00 87.75 103 ALA A C 1
ATOM 720 O O . ALA A 1 103 ? 7.019 13.878 -0.584 1.00 87.75 103 ALA A O 1
ATOM 721 N N . ALA A 1 104 ? 5.612 13.183 -2.198 1.00 89.19 104 ALA A N 1
ATOM 722 C CA . ALA A 1 104 ? 4.650 14.260 -2.070 1.00 89.19 104 ALA A CA 1
ATOM 723 C C . ALA A 1 104 ? 3.729 13.957 -0.886 1.00 89.19 104 ALA A C 1
ATOM 725 O O . ALA A 1 104 ? 3.272 12.820 -0.727 1.00 89.19 104 ALA A O 1
ATOM 726 N N . VAL A 1 105 ? 3.473 14.970 -0.062 1.00 90.62 105 VAL A N 1
ATOM 727 C CA . VAL A 1 105 ? 2.665 14.843 1.154 1.00 90.62 105 VAL A CA 1
ATOM 728 C C . VAL A 1 105 ? 1.538 15.866 1.125 1.00 90.62 105 VAL A C 1
ATOM 730 O O . VAL A 1 105 ? 1.783 17.035 0.834 1.00 90.62 105 VAL A O 1
ATOM 733 N N . GLY A 1 106 ? 0.321 15.426 1.437 1.00 91.56 106 GLY A N 1
ATOM 734 C CA . GLY A 1 106 ? -0.842 16.283 1.678 1.00 91.56 106 GLY A CA 1
ATOM 735 C C . GLY A 1 106 ? -1.520 15.882 2.986 1.00 91.56 106 GLY A C 1
ATOM 736 O O . GLY A 1 106 ? -1.562 14.695 3.308 1.00 91.56 106 GLY A O 1
ATOM 737 N N . VAL A 1 107 ? -2.007 16.849 3.765 1.00 94.50 107 VAL A N 1
ATOM 738 C CA . VAL A 1 107 ? -2.708 16.594 5.034 1.00 94.50 107 VAL A CA 1
ATOM 739 C C . VAL A 1 107 ? -3.916 17.510 5.126 1.00 94.50 107 VAL A C 1
ATOM 741 O O . VAL A 1 107 ? -3.746 18.723 5.169 1.00 94.50 107 VAL A O 1
ATOM 744 N N . THR A 1 108 ? -5.111 16.930 5.225 1.00 96.44 108 THR A N 1
ATOM 745 C CA . THR A 1 108 ? -6.371 17.687 5.231 1.00 96.44 108 THR A CA 1
ATOM 746 C C . THR A 1 108 ? -7.340 17.129 6.253 1.00 96.44 108 THR A C 1
ATOM 748 O O . THR A 1 108 ? -7.522 15.918 6.344 1.00 96.44 108 THR A O 1
ATOM 751 N N . ALA A 1 109 ? -8.005 18.003 7.003 1.00 97.81 109 ALA A N 1
ATOM 752 C CA . ALA A 1 109 ? -9.121 17.617 7.858 1.00 97.81 109 ALA A CA 1
ATOM 753 C C . ALA A 1 109 ? -10.439 17.752 7.085 1.00 97.81 109 ALA A C 1
ATOM 755 O O . ALA A 1 109 ? -10.794 18.845 6.645 1.00 97.81 109 ALA A O 1
ATOM 756 N N . ILE A 1 110 ? -11.178 16.652 6.941 1.00 98.31 110 ILE A N 1
ATOM 757 C CA . ILE A 1 110 ? -12.484 16.625 6.273 1.00 98.31 110 ILE A CA 1
ATOM 758 C C . ILE A 1 110 ? -13.614 16.491 7.292 1.00 98.31 110 ILE A C 1
ATOM 760 O O . ILE A 1 110 ? -13.468 15.849 8.333 1.00 98.31 110 ILE A O 1
ATOM 764 N N . THR A 1 111 ? -14.766 17.090 6.992 1.00 97.94 111 THR A N 1
ATOM 765 C CA . THR A 1 111 ? -15.942 17.096 7.878 1.00 97.94 111 THR A CA 1
ATOM 766 C C . THR A 1 111 ? -16.773 15.814 7.734 1.00 97.94 111 THR A C 1
ATOM 768 O O . THR A 1 111 ? -17.942 15.855 7.356 1.00 97.94 111 THR A O 1
ATOM 771 N N . ALA A 1 112 ? -16.143 14.673 8.012 1.00 98.06 112 ALA A N 1
ATOM 772 C CA . ALA A 1 112 ? -16.762 13.353 8.084 1.00 98.06 112 ALA A CA 1
ATOM 773 C C . ALA A 1 112 ? -16.071 12.501 9.150 1.00 98.06 112 ALA A C 1
ATOM 775 O O . ALA A 1 112 ? -14.862 12.628 9.360 1.00 98.06 112 ALA A O 1
ATOM 776 N N . THR A 1 113 ? -16.814 11.602 9.791 1.00 98.25 113 THR A N 1
ATOM 777 C CA . THR A 1 113 ? -16.220 10.585 10.668 1.00 98.25 113 THR A CA 1
ATOM 778 C C . THR A 1 113 ? -15.658 9.428 9.850 1.00 98.25 113 THR A C 1
ATOM 780 O O . THR A 1 113 ? -16.127 9.138 8.746 1.00 98.25 113 THR A O 1
ATOM 783 N N . LEU A 1 114 ? -14.687 8.709 10.412 1.00 98.19 114 LEU A N 1
ATOM 784 C CA . LEU A 1 114 ? -14.125 7.529 9.759 1.00 98.19 114 LEU A CA 1
ATOM 785 C C . LEU A 1 114 ? -15.189 6.444 9.518 1.00 98.19 114 LEU A C 1
ATOM 787 O O . LEU A 1 114 ? -15.175 5.794 8.476 1.00 98.19 114 LEU A O 1
ATOM 791 N N . ASP A 1 115 ? -16.148 6.293 10.434 1.00 97.88 115 ASP A N 1
ATOM 792 C CA . ASP A 1 115 ? -17.265 5.354 10.272 1.00 97.88 115 ASP A CA 1
ATOM 793 C C . ASP A 1 115 ? -18.143 5.717 9.060 1.00 97.88 115 ASP A C 1
ATOM 795 O O . ASP A 1 115 ? -18.486 4.843 8.271 1.00 97.88 115 ASP A O 1
ATOM 799 N N . GLN A 1 116 ? -18.426 7.005 8.829 1.00 97.44 116 GLN A N 1
ATOM 800 C CA . GLN A 1 116 ? -19.192 7.448 7.654 1.00 97.44 116 GLN A CA 1
ATOM 801 C C . GLN A 1 116 ? -18.480 7.127 6.335 1.00 97.44 116 GLN A C 1
ATOM 803 O O . GLN A 1 116 ? -19.125 6.748 5.354 1.00 97.44 116 GLN A O 1
ATOM 808 N N . LEU A 1 117 ? -17.152 7.262 6.312 1.00 97.94 117 LEU A N 1
ATOM 809 C CA . LEU A 1 117 ? -16.337 6.934 5.141 1.00 97.94 117 LEU A CA 1
ATOM 810 C C . LEU A 1 117 ? -16.293 5.424 4.859 1.00 97.94 117 LEU A C 1
ATOM 812 O O . LEU A 1 117 ? -16.039 5.033 3.722 1.00 97.94 117 LEU A O 1
ATOM 816 N N . LEU A 1 118 ? -16.545 4.587 5.871 1.00 97.31 118 LEU A N 1
ATOM 817 C CA . LEU A 1 118 ? -16.566 3.124 5.772 1.00 97.31 118 LEU A CA 1
ATOM 818 C C . LEU A 1 118 ? -17.971 2.545 5.544 1.00 97.31 118 LEU A C 1
ATOM 820 O O . LEU A 1 118 ? -18.093 1.456 4.984 1.00 97.31 118 LEU A O 1
ATOM 824 N N . ASP A 1 119 ? -19.021 3.263 5.944 1.00 97.56 119 ASP A N 1
ATOM 825 C CA . ASP A 1 119 ? -20.419 2.839 5.785 1.00 97.56 119 ASP A CA 1
ATOM 826 C C . ASP A 1 119 ? -20.862 2.781 4.315 1.00 97.56 119 ASP A C 1
ATOM 828 O O . ASP A 1 119 ? -21.767 2.024 3.954 1.00 97.56 119 ASP A O 1
ATOM 832 N N . THR A 1 120 ? -20.226 3.572 3.448 1.00 96.75 120 THR A N 1
ATOM 833 C CA . THR A 1 120 ? -20.458 3.551 1.999 1.00 96.75 120 THR A CA 1
ATOM 834 C C . THR A 1 120 ? -19.133 3.532 1.240 1.00 96.75 120 THR A C 1
ATOM 836 O O . THR A 1 120 ? -18.130 4.019 1.761 1.00 96.75 120 THR A O 1
ATOM 839 N N . PRO A 1 121 ? -19.086 2.964 0.019 1.00 98.00 121 PRO A N 1
ATOM 840 C CA . PRO A 1 121 ? -17.857 2.946 -0.765 1.00 98.00 121 PRO A CA 1
ATOM 841 C C . PRO A 1 121 ? -17.346 4.363 -1.035 1.00 98.00 121 PRO A C 1
ATOM 843 O O . PRO A 1 121 ? -18.084 5.194 -1.565 1.00 98.00 121 PRO A O 1
ATOM 846 N N . HIS A 1 122 ? -16.077 4.599 -0.709 1.00 98.56 122 HIS A N 1
ATOM 847 C CA . HIS A 1 122 ? -15.339 5.799 -1.077 1.00 98.56 122 HIS A CA 1
ATOM 848 C C . HIS A 1 122 ? -13.991 5.424 -1.696 1.00 98.56 122 HIS A C 1
ATOM 850 O O . HIS A 1 122 ? -13.444 4.342 -1.454 1.00 98.56 122 HIS A O 1
ATOM 856 N N . ALA A 1 123 ? -13.411 6.347 -2.458 1.00 98.31 123 ALA A N 1
ATOM 857 C CA . ALA A 1 123 ? -12.062 6.219 -2.990 1.00 98.31 123 ALA A CA 1
ATOM 858 C C . ALA A 1 123 ? -11.285 7.529 -2.841 1.00 98.31 123 ALA A C 1
ATOM 860 O O . ALA A 1 123 ? -11.816 8.604 -3.108 1.00 98.31 123 ALA A O 1
ATOM 861 N N . VAL A 1 124 ? -10.010 7.435 -2.462 1.00 98.25 124 VAL A N 1
ATOM 862 C CA . VAL A 1 124 ? -9.071 8.561 -2.516 1.00 98.25 124 VAL A CA 1
ATOM 863 C C . VAL A 1 124 ? -8.373 8.525 -3.863 1.00 98.25 124 VAL A C 1
ATOM 865 O O . VAL A 1 124 ? -7.760 7.516 -4.220 1.00 98.25 124 VAL A O 1
ATOM 868 N N . THR A 1 125 ? -8.468 9.625 -4.601 1.00 96.75 125 THR A N 1
ATOM 869 C CA . THR A 1 125 ? -7.882 9.772 -5.930 1.00 96.75 125 THR A CA 1
ATOM 870 C C . THR A 1 125 ? -6.937 10.959 -5.964 1.00 96.75 125 THR A C 1
ATOM 872 O O . THR A 1 125 ? -7.263 12.014 -5.434 1.00 96.75 125 THR A O 1
ATOM 875 N N . ALA A 1 126 ? -5.793 10.784 -6.621 1.00 95.25 126 ALA A N 1
ATOM 876 C CA . ALA A 1 126 ? -4.855 11.848 -6.940 1.00 95.25 126 ALA A CA 1
ATOM 877 C C . ALA A 1 126 ? -4.786 12.069 -8.453 1.00 95.25 126 ALA A C 1
ATOM 879 O O . ALA A 1 126 ? -4.880 11.111 -9.233 1.00 95.25 126 ALA A O 1
ATOM 880 N N . TYR A 1 127 ? -4.567 13.315 -8.860 1.00 93.44 127 TYR A N 1
ATOM 881 C CA . TYR A 1 127 ? -4.625 13.746 -10.252 1.00 93.44 127 TYR A CA 1
ATOM 882 C C . TYR A 1 127 ? -3.327 14.401 -10.722 1.00 93.44 127 TYR A C 1
ATOM 884 O O . TYR A 1 127 ? -2.554 14.957 -9.945 1.00 93.44 127 TYR A O 1
ATOM 892 N N . ARG A 1 128 ? -3.079 14.328 -12.032 1.00 88.50 128 ARG A N 1
ATOM 893 C CA . ARG A 1 128 ? -2.031 15.100 -12.704 1.00 88.50 128 ARG A CA 1
ATOM 894 C C . ARG A 1 128 ? -2.577 16.469 -13.086 1.00 88.50 128 ARG A C 1
ATOM 896 O O . ARG A 1 128 ? -3.552 16.534 -13.830 1.00 88.50 128 ARG A O 1
ATOM 903 N N . GLY A 1 129 ? -1.866 17.525 -12.704 1.00 77.56 129 GLY A N 1
ATOM 904 C CA . GLY A 1 129 ? -2.149 18.893 -13.139 1.00 77.56 129 GLY A CA 1
ATOM 905 C C . GLY A 1 129 ? -2.457 19.820 -11.972 1.00 77.56 129 GLY A C 1
ATOM 906 O O . GLY A 1 129 ? -2.198 19.479 -10.828 1.00 77.56 129 GLY A O 1
ATOM 907 N N . MET A 1 130 ? -2.976 21.002 -12.287 1.00 66.62 130 MET A N 1
ATOM 908 C CA . MET A 1 130 ? -3.500 21.954 -11.307 1.00 66.62 130 MET A CA 1
ATOM 909 C C . MET A 1 130 ? -5.027 21.869 -11.323 1.00 66.62 130 MET A C 1
ATOM 911 O O . MET A 1 130 ? -5.605 21.613 -12.385 1.00 66.62 130 MET A O 1
ATOM 915 N N . GLU A 1 131 ? -5.658 22.094 -10.172 1.00 61.94 131 GLU A N 1
ATOM 916 C CA . GLU A 1 131 ? -7.117 22.110 -10.042 1.00 61.94 131 GLU A CA 1
ATOM 917 C C . GLU A 1 131 ? -7.745 23.067 -11.081 1.00 61.94 131 GLU A C 1
ATOM 919 O O . GLU A 1 131 ? -7.299 24.205 -11.263 1.00 61.94 131 GLU A O 1
ATOM 924 N N . GLY A 1 132 ? -8.761 22.594 -11.811 1.00 57.56 132 GLY A N 1
ATOM 925 C CA . GLY A 1 132 ? -9.499 23.399 -12.797 1.00 57.56 132 GLY A CA 1
ATOM 926 C C . GLY A 1 132 ? -8.957 23.392 -14.235 1.00 57.56 132 GLY A C 1
ATOM 927 O O . GLY A 1 132 ? -9.510 24.087 -15.092 1.00 57.56 132 GLY A O 1
ATOM 928 N N . ALA A 1 133 ? -7.920 22.605 -14.541 1.00 56.53 133 ALA A N 1
ATOM 929 C CA . ALA A 1 133 ? -7.558 22.301 -15.926 1.00 56.53 133 ALA A CA 1
ATOM 930 C C . ALA A 1 133 ? -8.527 21.261 -16.524 1.00 56.53 133 ALA A C 1
ATOM 932 O O . ALA A 1 133 ? -8.842 20.251 -15.897 1.00 56.53 133 ALA A O 1
ATOM 933 N N . GLU A 1 134 ? -9.013 21.495 -17.747 1.00 46.50 134 GLU A N 1
ATOM 934 C CA . GLU A 1 134 ? -9.934 20.572 -18.418 1.00 46.50 134 GLU A CA 1
ATOM 935 C C . GLU A 1 134 ? -9.242 19.212 -18.659 1.00 46.50 134 GLU A C 1
ATOM 937 O O . GLU A 1 134 ? -8.308 19.118 -19.453 1.00 46.50 134 GLU A O 1
ATOM 942 N N . ALA A 1 135 ? -9.732 18.177 -17.963 1.00 58.16 135 ALA A N 1
ATOM 943 C CA . ALA A 1 135 ? -9.249 16.788 -17.885 1.00 58.16 135 ALA A CA 1
ATOM 944 C C . ALA A 1 135 ? -8.133 16.509 -16.853 1.00 58.16 135 ALA A C 1
ATOM 946 O O . ALA A 1 135 ? -6.969 16.271 -17.187 1.00 58.16 135 ALA A O 1
ATOM 947 N N . GLU A 1 136 ? -8.530 16.409 -15.583 1.00 78.25 136 GLU A N 1
ATOM 948 C CA . GLU A 1 136 ? -7.703 15.828 -14.525 1.00 78.25 136 GLU A CA 1
ATOM 949 C C . GLU A 1 136 ? -7.462 14.334 -14.803 1.00 78.25 136 GLU A C 1
ATOM 951 O O . GLU A 1 136 ? -8.357 13.491 -14.713 1.00 78.25 136 GLU A O 1
ATOM 956 N N . THR A 1 137 ? -6.230 13.982 -15.180 1.00 90.50 137 THR A N 1
ATOM 957 C CA . THR A 1 137 ? -5.854 12.580 -15.403 1.00 90.50 137 THR A CA 1
ATOM 958 C C . THR A 1 137 ? -5.533 11.934 -14.065 1.00 90.50 137 THR A C 1
ATOM 960 O O . THR A 1 137 ? -4.585 12.346 -13.397 1.00 90.50 137 THR A O 1
ATOM 963 N N . GLN A 1 138 ? -6.288 10.907 -13.678 1.00 92.75 138 GLN A N 1
ATOM 964 C CA . GLN A 1 138 ? -6.022 10.145 -12.458 1.00 92.75 138 GLN A CA 1
ATOM 965 C C . GLN A 1 138 ? -4.614 9.527 -12.510 1.00 92.75 138 GLN A C 1
ATOM 967 O O . GLN A 1 138 ? -4.291 8.825 -13.466 1.00 92.75 138 GLN A O 1
ATOM 972 N N . ILE A 1 139 ? -3.787 9.763 -11.490 1.00 94.31 139 ILE A N 1
ATOM 973 C CA . ILE A 1 139 ? -2.432 9.190 -11.392 1.00 94.31 139 ILE A CA 1
ATOM 974 C C . ILE A 1 139 ? -2.326 8.088 -10.350 1.00 94.31 139 ILE A C 1
ATOM 976 O O . ILE A 1 139 ? -1.519 7.175 -10.517 1.00 94.31 139 ILE A O 1
ATOM 980 N N . ALA A 1 140 ? -3.138 8.144 -9.299 1.00 96.31 140 ALA A N 1
ATOM 981 C CA . ALA A 1 140 ? -3.199 7.105 -8.288 1.00 96.31 140 ALA A CA 1
ATOM 982 C C . ALA A 1 140 ? -4.598 7.050 -7.670 1.00 96.31 140 ALA A C 1
ATOM 984 O O . ALA A 1 140 ? -5.280 8.071 -7.574 1.00 96.31 140 ALA A O 1
ATOM 985 N N . CYS A 1 141 ? -5.029 5.861 -7.254 1.00 98.12 141 CYS A N 1
ATOM 986 C CA . CYS A 1 141 ? -6.303 5.677 -6.572 1.00 98.12 141 CYS A CA 1
ATOM 987 C C . CYS A 1 141 ? -6.274 4.505 -5.591 1.00 98.12 141 CYS A C 1
ATOM 989 O O . CYS A 1 141 ? -5.752 3.433 -5.909 1.00 98.12 141 CYS A O 1
ATOM 991 N N . GLY A 1 142 ? -6.876 4.695 -4.419 1.00 98.00 142 GLY A N 1
ATOM 992 C CA . GLY A 1 142 ? -7.088 3.656 -3.411 1.00 98.00 142 GLY A CA 1
ATOM 993 C C . GLY A 1 142 ? -8.524 3.673 -2.896 1.00 98.00 142 GLY A C 1
ATOM 994 O O . GLY A 1 142 ? -9.065 4.738 -2.603 1.00 98.00 142 GLY A O 1
ATOM 995 N N . ALA A 1 143 ? -9.149 2.500 -2.789 1.00 97.88 143 ALA A N 1
ATOM 996 C CA . ALA A 1 143 ? -10.451 2.376 -2.139 1.00 97.88 143 ALA A CA 1
ATOM 997 C C . ALA A 1 143 ? -10.294 2.576 -0.625 1.00 97.88 143 ALA A C 1
ATOM 999 O O . ALA A 1 143 ? -9.384 2.006 -0.022 1.00 97.88 143 ALA A O 1
ATOM 1000 N N . VAL A 1 144 ? -11.188 3.356 -0.018 1.00 97.94 144 VAL A N 1
ATOM 1001 C CA . VAL A 1 144 ? -11.214 3.559 1.432 1.00 97.94 144 VAL A CA 1
ATOM 1002 C C . VAL A 1 144 ? -11.726 2.280 2.085 1.00 97.94 144 VAL A C 1
ATOM 1004 O O . VAL A 1 144 ? -12.875 1.884 1.905 1.00 97.94 144 VAL A O 1
ATOM 1007 N N . GLY A 1 145 ? -10.851 1.604 2.820 1.00 94.88 145 GLY A N 1
ATOM 1008 C CA . GLY A 1 145 ? -11.164 0.349 3.491 1.00 94.88 145 GLY A CA 1
ATOM 1009 C C . GLY A 1 145 ? -9.911 -0.346 4.009 1.00 94.88 145 GLY A C 1
ATOM 1010 O O . GLY A 1 145 ? -8.800 0.151 3.842 1.00 94.88 145 GLY A O 1
ATOM 1011 N N . GLY A 1 146 ? -10.086 -1.502 4.649 1.00 90.75 146 GLY A N 1
ATOM 1012 C CA . GLY A 1 146 ? -8.988 -2.291 5.211 1.00 90.75 146 GLY A CA 1
ATOM 1013 C C . GLY A 1 146 ? -9.136 -2.534 6.710 1.00 90.75 146 GLY A C 1
ATOM 1014 O O . GLY A 1 146 ? -10.245 -2.559 7.243 1.00 90.75 146 GLY A O 1
ATOM 1015 N N . TYR A 1 147 ? -8.008 -2.763 7.385 1.00 88.44 147 TYR A N 1
ATOM 1016 C CA . TYR A 1 147 ? -7.983 -3.046 8.817 1.00 88.44 147 TYR A CA 1
ATOM 1017 C C . TYR A 1 147 ? -7.786 -1.756 9.618 1.00 88.44 147 TYR A C 1
ATOM 1019 O O . TYR A 1 147 ? -6.740 -1.112 9.531 1.00 88.44 147 TYR A O 1
ATOM 1027 N N . ARG A 1 148 ? -8.793 -1.393 10.415 1.00 94.38 148 ARG A N 1
ATOM 1028 C CA . ARG A 1 148 ? -8.726 -0.260 11.342 1.00 94.38 148 ARG A CA 1
ATOM 1029 C C . ARG A 1 148 ? -7.969 -0.655 12.610 1.00 94.38 148 ARG A C 1
ATOM 1031 O O . ARG A 1 148 ? -8.243 -1.699 13.199 1.00 94.38 148 ARG A O 1
ATOM 1038 N N . THR A 1 149 ? -7.063 0.208 13.062 1.00 95.44 149 THR A N 1
ATOM 1039 C CA . THR A 1 149 ? -6.330 0.055 14.326 1.00 95.44 149 THR A CA 1
ATOM 1040 C C . THR A 1 149 ? -6.612 1.258 15.216 1.00 95.44 149 THR A C 1
ATOM 1042 O O . THR A 1 149 ? -6.043 2.324 15.025 1.00 95.44 149 THR A O 1
ATOM 1045 N N . GLY A 1 150 ? -7.508 1.106 16.194 1.00 95.75 150 GLY A N 1
ATOM 1046 C CA . GLY A 1 150 ? -7.921 2.233 17.036 1.00 95.75 150 GLY A CA 1
ATOM 1047 C C . GLY A 1 150 ? -8.673 3.285 16.220 1.00 95.75 150 GLY A C 1
ATOM 1048 O O . GLY A 1 150 ? -9.709 2.973 15.641 1.00 95.75 150 GLY A O 1
ATOM 1049 N N . ASP A 1 151 ? -8.151 4.506 16.165 1.00 97.94 151 ASP A N 1
ATOM 1050 C CA . ASP A 1 151 ? -8.729 5.624 15.402 1.00 97.94 151 ASP A CA 1
ATOM 1051 C C . ASP A 1 151 ? -8.132 5.766 13.998 1.00 97.94 151 ASP A C 1
ATOM 1053 O O . ASP A 1 151 ? -8.487 6.682 13.264 1.00 97.94 151 ASP A O 1
ATOM 1057 N N . ASP A 1 152 ? -7.261 4.832 13.614 1.00 97.94 152 ASP A N 1
ATOM 1058 C CA . ASP A 1 152 ? -6.474 4.909 12.393 1.00 97.94 152 ASP A CA 1
ATOM 1059 C C . ASP A 1 152 ? -6.895 3.860 11.361 1.00 97.94 152 ASP A C 1
ATOM 1061 O O . ASP A 1 152 ? -7.095 2.681 11.675 1.00 97.94 152 ASP A O 1
ATOM 1065 N N . LEU A 1 153 ? -6.958 4.277 10.099 1.00 97.94 153 LEU A N 1
ATOM 1066 C CA . LEU A 1 153 ? -7.091 3.411 8.933 1.00 97.94 153 LEU A CA 1
ATOM 1067 C C . LEU A 1 153 ? -5.997 3.752 7.923 1.00 97.94 153 LEU A C 1
ATOM 1069 O O . LEU A 1 153 ? -5.851 4.905 7.526 1.00 97.94 153 LEU A O 1
ATOM 1073 N N . VAL A 1 154 ? -5.256 2.744 7.470 1.00 97.50 154 VAL A N 1
ATOM 1074 C CA . VAL A 1 154 ? -4.186 2.909 6.478 1.00 97.50 154 VAL A CA 1
ATOM 1075 C C . VAL A 1 154 ? -4.447 1.989 5.294 1.00 97.50 154 VAL A C 1
ATOM 1077 O O . VAL A 1 154 ? -4.711 0.801 5.480 1.00 97.50 154 VAL A O 1
ATOM 1080 N N . PHE A 1 155 ? -4.350 2.522 4.078 1.00 97.62 155 PHE A N 1
ATOM 1081 C CA . PHE A 1 155 ? -4.517 1.749 2.847 1.00 97.62 155 PHE A CA 1
ATOM 1082 C C . PHE A 1 155 ? -3.650 2.286 1.706 1.00 97.62 155 PHE A C 1
ATOM 1084 O O . PHE A 1 155 ? -3.246 3.448 1.688 1.00 97.62 155 PHE A O 1
ATOM 1091 N N . GLY A 1 156 ? -3.346 1.412 0.747 1.00 96.75 156 GLY A N 1
ATOM 1092 C CA . GLY A 1 156 ? -2.519 1.744 -0.411 1.00 96.75 156 GLY A CA 1
ATOM 1093 C C . GLY A 1 156 ? -3.303 2.424 -1.534 1.00 96.75 156 GLY A C 1
ATOM 1094 O O . GLY A 1 156 ? -4.469 2.111 -1.781 1.00 96.75 156 GLY A O 1
ATOM 1095 N N . LEU A 1 157 ? -2.624 3.305 -2.264 1.00 97.44 157 LEU A N 1
ATOM 1096 C CA . LEU A 1 157 ? -3.063 3.854 -3.539 1.00 97.44 157 LEU A CA 1
ATOM 1097 C C . LEU A 1 157 ? -2.277 3.186 -4.659 1.00 97.44 157 LEU A C 1
ATOM 1099 O O . LEU A 1 157 ? -1.044 3.174 -4.672 1.00 97.44 157 LEU A O 1
ATOM 1103 N N . GLN A 1 158 ? -3.013 2.646 -5.617 1.00 95.88 158 GLN A N 1
ATOM 1104 C CA . GLN A 1 158 ? -2.444 2.017 -6.793 1.00 95.88 158 GLN A CA 1
ATOM 1105 C C . GLN A 1 158 ? -2.274 3.029 -7.915 1.00 95.88 158 GLN A C 1
ATOM 1107 O O . GLN A 1 158 ? -3.090 3.932 -8.082 1.00 95.88 158 GLN A O 1
ATOM 1112 N N . GLU A 1 159 ? -1.248 2.800 -8.720 1.00 95.06 159 GLU A N 1
ATOM 1113 C CA . GLU A 1 159 ? -0.967 3.546 -9.938 1.00 95.06 159 GLU A CA 1
ATOM 1114 C C . GLU A 1 159 ? -2.138 3.489 -10.931 1.00 95.06 159 GLU A C 1
ATOM 1116 O O . GLU A 1 159 ? -2.893 2.508 -10.997 1.00 95.06 159 GLU A O 1
ATOM 1121 N N . ARG A 1 160 ? -2.314 4.586 -11.669 1.00 94.38 160 ARG A N 1
ATOM 1122 C CA . ARG A 1 160 ? -3.333 4.753 -12.703 1.00 94.38 160 ARG A CA 1
ATOM 1123 C C . ARG A 1 160 ? -2.753 5.496 -13.902 1.00 94.38 160 ARG A C 1
ATOM 1125 O O . ARG A 1 160 ? -2.019 6.471 -13.746 1.00 94.38 160 ARG A O 1
ATOM 1132 N N . ASN A 1 161 ? -3.177 5.070 -15.091 1.00 91.12 161 ASN A N 1
ATOM 1133 C CA . ASN A 1 161 ? -2.878 5.715 -16.370 1.00 91.12 161 ASN A CA 1
ATOM 1134 C C . ASN A 1 161 ? -1.379 5.827 -16.714 1.00 91.12 161 ASN A C 1
ATOM 1136 O O . ASN A 1 161 ? -0.959 6.798 -17.340 1.00 91.12 161 ASN A O 1
ATOM 1140 N N . GLY A 1 162 ? -0.566 4.845 -16.321 1.00 88.12 162 GLY A N 1
ATOM 1141 C CA . GLY A 1 162 ? 0.874 4.821 -16.586 1.00 88.12 162 GLY A CA 1
ATOM 1142 C C . GLY A 1 162 ? 1.642 5.928 -15.861 1.00 88.12 162 GLY A C 1
ATOM 1143 O O . GLY A 1 162 ? 2.675 6.383 -16.348 1.00 88.12 162 GLY A O 1
ATOM 1144 N N . SER A 1 163 ? 1.139 6.419 -14.726 1.00 89.38 163 SER A N 1
ATOM 1145 C CA . SER A 1 163 ? 1.697 7.600 -14.064 1.00 89.38 163 SER A CA 1
ATOM 1146 C C . SER A 1 163 ? 3.038 7.336 -13.377 1.00 89.38 163 SER A C 1
ATOM 1148 O O . SER A 1 163 ? 3.795 8.280 -13.154 1.00 89.38 163 SER A O 1
ATOM 1150 N N . ALA A 1 164 ? 3.309 6.071 -13.041 1.00 89.56 164 ALA A N 1
ATOM 1151 C CA . ALA A 1 164 ? 4.380 5.617 -12.154 1.00 89.56 164 ALA A CA 1
ATOM 1152 C C . ALA A 1 164 ? 4.267 6.100 -10.693 1.00 89.56 164 ALA A C 1
ATOM 1154 O O . ALA A 1 164 ? 5.208 5.899 -9.922 1.00 89.56 164 ALA A O 1
ATOM 1155 N N . TYR A 1 165 ? 3.132 6.686 -10.298 1.00 91.94 165 TYR A N 1
ATOM 1156 C CA . TYR A 1 165 ? 2.848 7.082 -8.920 1.00 91.94 165 TYR A CA 1
ATOM 1157 C C . TYR A 1 165 ? 2.147 5.964 -8.160 1.00 91.94 165 TYR A C 1
ATOM 1159 O O . TYR A 1 165 ? 1.158 5.404 -8.620 1.00 91.94 165 TYR A O 1
ATOM 1167 N N . VAL A 1 166 ? 2.625 5.686 -6.954 1.00 94.38 166 VAL A N 1
ATOM 1168 C CA . VAL A 1 166 ? 1.946 4.852 -5.958 1.00 94.38 166 VAL A CA 1
ATOM 1169 C C . VAL A 1 166 ? 1.962 5.585 -4.625 1.00 94.38 166 VAL A C 1
ATOM 1171 O O . VAL A 1 166 ? 2.720 6.541 -4.442 1.00 94.38 166 VAL A O 1
ATOM 1174 N N . GLY A 1 167 ? 1.132 5.163 -3.681 1.00 95.25 167 GLY A N 1
ATOM 1175 C CA . GLY A 1 167 ? 1.106 5.834 -2.393 1.00 95.25 167 GLY A CA 1
ATOM 1176 C C . GLY A 1 167 ? 0.374 5.094 -1.301 1.00 95.25 167 GLY A C 1
ATOM 1177 O O . GLY A 1 167 ? -0.040 3.948 -1.463 1.00 95.25 167 GLY A O 1
ATOM 1178 N N . THR A 1 168 ? 0.192 5.809 -0.201 1.00 96.94 168 THR A N 1
ATOM 1179 C CA . THR A 1 168 ? -0.553 5.374 0.975 1.00 96.94 168 THR A CA 1
ATOM 1180 C C . THR A 1 168 ? -1.389 6.542 1.478 1.00 96.94 168 THR A C 1
ATOM 1182 O O . THR A 1 168 ? -0.914 7.677 1.511 1.00 96.94 168 THR A O 1
ATOM 1185 N N . ALA A 1 169 ? -2.621 6.261 1.888 1.00 97.81 169 ALA A N 1
ATOM 1186 C CA . ALA A 1 169 ? -3.440 7.183 2.655 1.00 97.81 169 ALA A CA 1
ATOM 1187 C C . ALA A 1 169 ? -3.562 6.670 4.089 1.00 97.81 169 ALA A C 1
ATOM 1189 O O . ALA A 1 169 ? -3.756 5.473 4.321 1.00 97.81 169 ALA A O 1
ATOM 1190 N N . TRP A 1 170 ? -3.455 7.590 5.040 1.00 98.00 170 TRP A N 1
ATOM 1191 C CA . TRP A 1 170 ? -3.708 7.364 6.454 1.00 98.00 170 TRP A CA 1
ATOM 1192 C C . TRP A 1 170 ? -4.829 8.295 6.909 1.00 98.00 170 TRP A C 1
ATOM 1194 O O . TRP A 1 170 ? -4.711 9.514 6.816 1.00 98.00 170 TRP A O 1
ATOM 1204 N N . LEU A 1 171 ? -5.929 7.706 7.362 1.00 98.44 171 LEU A N 1
ATOM 1205 C CA . LEU A 1 171 ? -7.087 8.397 7.909 1.00 98.44 171 LEU A CA 1
ATOM 1206 C C . LEU A 1 171 ? -7.071 8.252 9.430 1.00 98.44 171 LEU A C 1
ATOM 1208 O O . LEU A 1 171 ? -7.021 7.127 9.926 1.00 98.44 171 LEU A O 1
ATOM 1212 N N . HIS A 1 172 ? -7.143 9.373 10.140 1.00 98.38 172 HIS A N 1
ATOM 1213 C CA . HIS A 1 172 ? -7.231 9.437 11.598 1.00 98.38 172 HIS A CA 1
ATOM 1214 C C . HIS A 1 172 ? -8.555 10.085 12.019 1.00 98.38 172 HIS A C 1
ATOM 1216 O O . HIS A 1 172 ? -8.827 11.225 11.642 1.00 98.38 172 HIS A O 1
ATOM 1222 N N . ASP A 1 173 ? -9.379 9.375 12.787 1.00 98.31 173 ASP A N 1
ATOM 1223 C CA . ASP A 1 173 ? -10.611 9.915 13.372 1.00 98.31 173 ASP A CA 1
ATOM 1224 C C . ASP A 1 173 ? -10.277 10.870 14.528 1.00 98.31 173 ASP A C 1
ATOM 1226 O O . ASP A 1 173 ? -9.764 10.455 15.569 1.00 98.31 173 ASP A O 1
ATOM 1230 N N . ASN A 1 174 ? -10.611 12.152 14.368 1.00 98.19 174 ASN A N 1
ATOM 1231 C CA . ASN A 1 174 ? -10.304 13.190 15.353 1.00 98.19 174 ASN A CA 1
ATOM 1232 C C . ASN A 1 174 ? -11.270 13.184 16.556 1.00 98.19 174 ASN A C 1
ATOM 1234 O O . ASN A 1 174 ? -11.106 13.984 17.479 1.00 98.19 174 ASN A O 1
ATOM 1238 N N . ARG A 1 175 ? -12.288 12.305 16.571 1.00 97.69 175 ARG A N 1
ATOM 1239 C CA . ARG A 1 175 ? -13.316 12.187 17.630 1.00 97.69 175 ARG A CA 1
ATOM 1240 C C . ARG A 1 175 ? -14.173 13.444 17.837 1.00 97.69 175 ARG A C 1
ATOM 1242 O O . ARG A 1 175 ? -14.878 13.548 18.842 1.00 97.69 175 ARG A O 1
ATOM 1249 N N . ASP A 1 176 ? -14.152 14.379 16.895 1.00 97.75 176 ASP A N 1
ATOM 1250 C CA . ASP A 1 176 ? -14.908 15.637 16.924 1.00 97.75 176 ASP A CA 1
ATOM 1251 C C . ASP A 1 176 ? -15.887 15.776 15.741 1.00 97.75 176 ASP A C 1
ATOM 1253 O O . ASP A 1 176 ? -16.458 16.843 15.517 1.00 97.75 176 ASP A O 1
ATOM 1257 N N . GLY A 1 177 ? -16.107 14.683 15.002 1.00 97.88 177 GLY A N 1
ATOM 1258 C CA . GLY A 1 177 ? -16.899 14.673 13.771 1.00 97.88 177 GLY A CA 1
ATOM 1259 C C . GLY A 1 177 ? -16.071 14.863 12.496 1.00 97.88 177 GLY A C 1
ATOM 1260 O O . GLY A 1 177 ? -16.651 14.887 11.412 1.00 97.88 177 GLY A O 1
ATOM 1261 N N . THR A 1 178 ? -14.746 14.996 12.611 1.00 98.44 178 THR A N 1
ATOM 1262 C CA . THR A 1 178 ? -13.827 15.146 11.477 1.00 98.44 178 THR A CA 1
ATOM 1263 C C . THR A 1 178 ? -12.818 14.000 11.386 1.00 98.44 178 THR A C 1
ATOM 1265 O O . THR A 1 178 ? -12.548 13.301 12.364 1.00 98.44 178 THR A O 1
ATOM 1268 N N . THR A 1 179 ? -12.241 13.819 10.199 1.00 98.56 179 THR A N 1
ATOM 1269 C CA . THR A 1 179 ? -11.172 12.849 9.929 1.00 98.56 179 THR A CA 1
ATOM 1270 C C . THR A 1 179 ? -10.002 13.576 9.286 1.00 98.56 179 THR A C 1
ATOM 1272 O O . THR A 1 179 ? -10.189 14.330 8.332 1.00 98.56 179 THR A O 1
ATOM 1275 N N . THR A 1 180 ? -8.790 13.342 9.779 1.00 98.38 180 THR A N 1
ATOM 1276 C CA . THR A 1 180 ? -7.560 13.830 9.147 1.00 98.38 180 THR A CA 1
ATOM 1277 C C . THR A 1 180 ? -7.093 12.822 8.100 1.00 98.38 180 THR A C 1
ATOM 1279 O O . THR A 1 180 ? -6.803 11.677 8.435 1.00 98.38 180 THR A O 1
ATOM 1282 N N . VAL A 1 181 ? -7.001 13.243 6.840 1.00 98.12 181 VAL A N 1
ATOM 1283 C CA . VAL A 1 181 ? -6.495 12.461 5.706 1.00 98.12 181 VAL A CA 1
ATOM 1284 C C . VAL A 1 181 ? -5.056 12.882 5.430 1.00 98.12 181 VAL A C 1
ATOM 1286 O O . VAL A 1 181 ? -4.813 14.009 5.010 1.00 98.12 181 VAL A O 1
ATOM 1289 N N . SER A 1 182 ? -4.104 11.979 5.650 1.00 97.00 182 SER A N 1
ATOM 1290 C CA . SER A 1 182 ? -2.700 12.149 5.267 1.00 97.00 182 SER A CA 1
ATOM 1291 C C . SER A 1 182 ? -2.399 11.308 4.031 1.00 97.00 182 SER A C 1
ATOM 1293 O O . SER A 1 182 ? -2.519 10.083 4.066 1.00 97.00 182 SER A O 1
ATOM 1295 N N . LEU A 1 183 ? -2.008 11.956 2.940 1.00 96.50 183 LEU A N 1
ATOM 1296 C CA . LEU A 1 183 ? -1.685 11.332 1.664 1.00 96.50 183 LEU A CA 1
ATOM 1297 C C . LEU A 1 183 ? -0.175 11.372 1.430 1.00 96.50 183 LEU A C 1
ATOM 1299 O O . LEU A 1 183 ? 0.431 12.438 1.487 1.00 96.50 183 LEU A O 1
ATOM 1303 N N . PHE A 1 184 ? 0.411 10.217 1.122 1.00 94.94 184 PHE A N 1
ATOM 1304 C CA . PHE A 1 184 ? 1.823 10.068 0.776 1.00 94.94 184 PHE A CA 1
ATOM 1305 C C . PHE A 1 184 ? 1.923 9.443 -0.611 1.00 94.94 184 PHE A C 1
ATOM 1307 O O . PHE A 1 184 ? 1.500 8.304 -0.802 1.00 94.94 184 PHE A O 1
ATOM 1314 N N . LEU A 1 185 ? 2.479 10.169 -1.576 1.00 93.56 185 LEU A N 1
ATOM 1315 C CA . LEU A 1 185 ? 2.631 9.717 -2.958 1.00 93.56 185 LEU A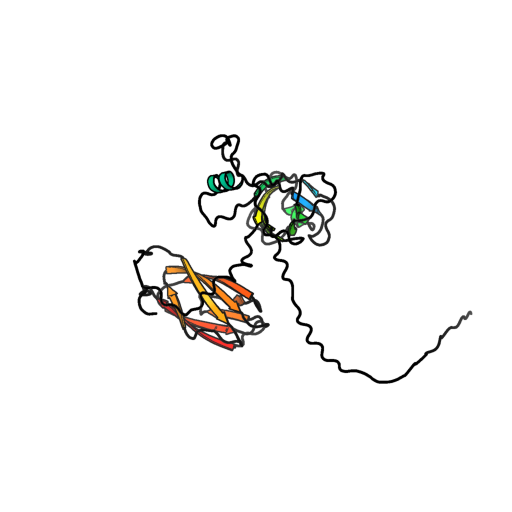 CA 1
ATOM 1316 C C . LEU A 1 185 ? 4.088 9.776 -3.373 1.00 93.56 185 LEU A C 1
ATOM 1318 O O . LEU A 1 185 ? 4.758 10.778 -3.161 1.00 93.56 185 LEU A O 1
ATOM 1322 N N . ALA A 1 186 ? 4.577 8.736 -4.027 1.00 91.25 186 ALA A N 1
ATOM 1323 C CA . ALA A 1 186 ? 5.914 8.734 -4.590 1.00 91.25 186 ALA A CA 1
ATOM 1324 C C . ALA A 1 186 ? 5.910 8.056 -5.957 1.00 91.25 186 ALA A C 1
ATOM 1326 O O . ALA A 1 186 ? 5.118 7.154 -6.239 1.00 91.25 186 ALA A O 1
ATOM 1327 N N . SER A 1 187 ? 6.826 8.504 -6.805 1.00 88.19 187 SER A N 1
ATOM 1328 C CA . SER A 1 187 ? 7.123 7.880 -8.087 1.00 88.19 187 SER A CA 1
ATOM 1329 C C . SER A 1 187 ? 8.428 7.096 -8.000 1.00 88.19 187 SER A C 1
ATOM 1331 O O . SER A 1 187 ? 9.252 7.346 -7.124 1.00 88.19 187 SER A O 1
ATOM 1333 N N . GLY A 1 188 ? 8.630 6.139 -8.908 1.00 78.19 188 GLY A N 1
ATOM 1334 C CA . GLY A 1 188 ? 9.888 5.380 -8.962 1.00 78.19 188 GLY A CA 1
ATOM 1335 C C . GLY A 1 188 ? 10.082 4.386 -7.810 1.00 78.19 188 GLY A C 1
ATOM 1336 O O . GLY A 1 188 ? 11.181 3.876 -7.621 1.00 78.19 188 GLY A O 1
ATOM 1337 N N . LEU A 1 189 ? 9.019 4.082 -7.053 1.00 78.12 189 LEU A N 1
ATOM 1338 C CA . LEU A 1 189 ? 9.028 3.026 -6.032 1.00 78.12 189 LEU A CA 1
ATOM 1339 C C . LEU A 1 189 ? 8.872 1.615 -6.614 1.00 78.12 189 LEU A C 1
ATOM 1341 O O . LEU A 1 189 ? 9.082 0.630 -5.911 1.00 78.12 189 LEU A O 1
ATOM 1345 N N . ARG A 1 190 ? 8.476 1.500 -7.885 1.00 66.81 190 ARG A N 1
ATOM 1346 C CA . ARG A 1 190 ? 8.426 0.211 -8.576 1.00 66.81 190 ARG A CA 1
ATOM 1347 C C . ARG A 1 190 ? 9.842 -0.158 -8.992 1.00 66.81 190 ARG A C 1
ATOM 1349 O O . ARG A 1 190 ? 10.458 0.569 -9.767 1.00 66.81 190 ARG A O 1
ATOM 1356 N N . GLU A 1 191 ? 10.333 -1.299 -8.523 1.00 58.34 191 GLU A N 1
ATOM 1357 C CA . GLU A 1 191 ? 11.599 -1.891 -8.974 1.00 58.34 191 GLU A CA 1
ATOM 1358 C C . GLU A 1 191 ? 11.492 -2.465 -10.403 1.00 58.34 191 GLU A C 1
ATOM 1360 O O . GLU A 1 191 ? 12.022 -3.531 -10.690 1.00 58.34 191 GLU A O 1
ATOM 1365 N N . ASP A 1 192 ? 10.865 -1.763 -11.346 1.00 53.56 192 ASP A N 1
ATOM 1366 C CA . ASP A 1 192 ? 10.883 -2.151 -12.761 1.00 53.56 192 ASP A CA 1
ATOM 1367 C C . ASP A 1 192 ? 12.143 -1.574 -13.455 1.00 53.56 192 ASP A C 1
ATOM 1369 O O . ASP A 1 192 ? 12.055 -0.986 -14.527 1.00 53.56 192 ASP A O 1
ATOM 1373 N N . ALA A 1 193 ? 13.325 -1.686 -12.819 1.00 45.69 193 ALA A N 1
ATOM 1374 C CA . ALA A 1 193 ? 14.650 -1.393 -13.408 1.00 45.69 193 ALA A CA 1
ATOM 1375 C C . ALA A 1 193 ? 15.868 -1.874 -12.574 1.00 45.69 193 ALA A C 1
ATOM 1377 O O . ALA A 1 193 ? 16.984 -1.410 -12.803 1.00 45.69 193 ALA A O 1
ATOM 1378 N N . ALA A 1 194 ? 15.722 -2.844 -11.660 1.00 40.84 194 ALA A N 1
ATOM 1379 C CA . ALA A 1 194 ? 16.880 -3.640 -11.218 1.00 40.84 194 ALA A CA 1
ATOM 1380 C C . ALA A 1 194 ? 17.246 -4.748 -12.232 1.00 40.84 194 ALA A C 1
ATOM 1382 O O . ALA A 1 194 ? 18.152 -5.545 -11.998 1.00 40.84 194 ALA A O 1
ATOM 1383 N N . THR A 1 195 ? 16.620 -4.764 -13.413 1.00 45.78 195 THR A N 1
ATOM 1384 C CA . THR A 1 195 ? 17.066 -5.547 -14.575 1.00 45.78 195 THR A CA 1
ATOM 1385 C C . THR A 1 195 ? 18.076 -4.753 -15.415 1.00 45.78 195 THR A C 1
ATOM 1387 O O . THR A 1 195 ? 17.870 -4.523 -16.600 1.00 45.78 195 THR A O 1
ATOM 1390 N N . ALA A 1 196 ? 19.179 -4.312 -14.804 1.00 38.09 196 ALA A N 1
ATOM 1391 C CA . ALA A 1 196 ? 20.400 -3.895 -15.511 1.00 38.09 196 ALA A CA 1
ATOM 1392 C C . ALA A 1 196 ? 21.659 -3.972 -14.624 1.00 38.09 196 ALA A C 1
ATOM 1394 O O . ALA A 1 196 ? 22.618 -3.237 -14.829 1.00 38.09 196 ALA A O 1
ATOM 1395 N N . ALA A 1 197 ? 21.685 -4.873 -13.642 1.00 37.19 197 ALA A N 1
ATOM 1396 C CA . ALA A 1 197 ? 22.928 -5.339 -13.032 1.00 37.19 197 ALA A CA 1
ATOM 1397 C C . ALA A 1 197 ? 22.761 -6.774 -12.521 1.00 37.19 197 ALA A C 1
ATOM 1399 O O . ALA A 1 197 ? 23.195 -7.120 -11.426 1.00 37.19 197 ALA A O 1
ATOM 1400 N N . VAL A 1 198 ? 22.220 -7.660 -13.367 1.00 37.16 198 VAL A N 1
ATOM 1401 C CA . VAL A 1 198 ? 22.815 -8.998 -13.416 1.00 37.16 198 VAL A CA 1
ATOM 1402 C C . VAL A 1 198 ? 24.230 -8.761 -13.921 1.00 37.16 198 VAL A C 1
ATOM 1404 O O . VAL A 1 198 ? 24.499 -8.713 -15.122 1.00 37.16 198 VAL A O 1
ATOM 1407 N N . VAL A 1 199 ? 25.124 -8.511 -12.966 1.00 34.09 199 VAL A N 1
ATOM 1408 C CA . VAL A 1 199 ? 26.543 -8.775 -13.109 1.00 34.09 199 VAL A CA 1
ATOM 1409 C C . VAL A 1 199 ? 26.612 -10.111 -13.828 1.00 34.09 199 VAL A C 1
ATOM 1411 O O . VAL A 1 199 ? 26.142 -11.130 -13.319 1.00 34.09 199 VAL A O 1
ATOM 1414 N N . ARG A 1 200 ? 27.139 -10.094 -15.055 1.00 34.56 200 ARG A N 1
ATOM 1415 C CA . ARG A 1 200 ? 27.707 -11.297 -15.642 1.00 34.56 200 ARG A CA 1
ATOM 1416 C C . ARG A 1 200 ? 28.715 -11.781 -14.610 1.00 34.56 200 ARG A C 1
ATOM 1418 O O . ARG A 1 200 ? 29.784 -11.195 -14.481 1.00 34.56 200 ARG A O 1
ATOM 1425 N N . SER A 1 201 ? 28.320 -12.770 -13.813 1.00 42.00 201 SER A N 1
ATOM 1426 C CA . SER A 1 201 ? 29.217 -13.460 -12.901 1.00 42.00 201 SER A CA 1
ATOM 1427 C C . SER A 1 201 ? 30.249 -14.152 -13.779 1.00 42.00 201 SER A C 1
ATOM 1429 O O . SER A 1 201 ? 29.976 -15.158 -14.432 1.00 42.00 201 SER A O 1
ATOM 1431 N N . GLY A 1 202 ? 31.376 -13.471 -13.930 1.00 41.25 202 GLY A N 1
ATOM 1432 C CA . GLY A 1 202 ? 32.408 -13.782 -14.899 1.00 41.25 202 GLY A CA 1
ATOM 1433 C C . GLY A 1 202 ? 33.554 -12.779 -14.877 1.00 41.25 202 GLY A C 1
ATOM 1434 O O . GLY A 1 202 ? 34.247 -12.669 -15.876 1.00 41.25 202 GLY A O 1
ATOM 1435 N N . GLU A 1 203 ? 33.766 -12.046 -13.780 1.00 37.41 203 GLU A N 1
ATOM 1436 C CA . GLU A 1 203 ? 35.051 -11.391 -13.530 1.00 37.41 203 GLU A CA 1
ATOM 1437 C C . GLU A 1 203 ? 35.265 -11.224 -12.021 1.00 37.41 203 GLU A C 1
ATOM 1439 O O . GLU A 1 203 ? 34.455 -10.619 -11.319 1.00 37.41 203 GLU A O 1
ATOM 1444 N N . ALA A 1 204 ? 36.328 -11.846 -11.511 1.00 38.75 204 ALA A N 1
ATOM 1445 C CA . ALA A 1 204 ? 36.699 -11.816 -10.105 1.00 38.75 204 ALA A CA 1
ATOM 1446 C C . ALA A 1 204 ? 37.186 -10.412 -9.722 1.00 38.75 204 ALA A C 1
ATOM 1448 O O . ALA A 1 204 ? 38.230 -9.959 -10.191 1.00 38.75 204 ALA A O 1
ATOM 1449 N N . VAL A 1 205 ? 36.446 -9.739 -8.842 1.00 38.75 205 VAL A N 1
ATOM 1450 C CA . VAL A 1 205 ? 36.887 -8.495 -8.201 1.00 38.75 205 VAL A CA 1
ATOM 1451 C C . VAL A 1 205 ? 37.705 -8.860 -6.954 1.00 38.75 205 VAL A C 1
ATOM 1453 O O . VAL A 1 205 ? 37.268 -9.711 -6.175 1.00 38.75 205 VAL A O 1
ATOM 1456 N N . PRO A 1 206 ? 38.895 -8.268 -6.744 1.00 37.94 206 PRO A N 1
ATOM 1457 C CA . PRO A 1 206 ? 39.740 -8.597 -5.606 1.00 37.94 206 PRO A CA 1
ATOM 1458 C C . PRO A 1 206 ? 39.135 -8.089 -4.293 1.00 37.94 206 PRO A C 1
ATOM 1460 O O . PRO A 1 206 ? 38.644 -6.964 -4.202 1.00 37.94 206 PRO A O 1
ATOM 1463 N N . ALA A 1 207 ? 39.216 -8.935 -3.267 1.00 38.97 207 ALA A N 1
ATOM 1464 C CA . ALA A 1 207 ? 38.804 -8.637 -1.904 1.00 38.97 207 ALA A CA 1
ATOM 1465 C C . ALA A 1 207 ? 39.630 -7.483 -1.313 1.00 38.97 207 ALA A C 1
ATOM 1467 O O . ALA A 1 207 ? 40.851 -7.584 -1.183 1.00 38.97 207 ALA A O 1
ATOM 1468 N N . ALA A 1 208 ? 38.958 -6.407 -0.904 1.00 39.28 208 ALA A N 1
ATOM 1469 C CA . ALA A 1 208 ? 39.551 -5.357 -0.088 1.00 39.28 208 ALA A CA 1
ATOM 1470 C C . ALA A 1 208 ? 38.548 -4.842 0.956 1.00 39.28 208 ALA A C 1
ATOM 1472 O O . ALA A 1 208 ? 37.518 -4.278 0.606 1.00 39.28 208 ALA A O 1
ATOM 1473 N N . GLY A 1 209 ? 38.921 -4.991 2.232 1.00 31.80 209 GLY A N 1
ATOM 1474 C CA . GLY A 1 209 ? 38.502 -4.121 3.337 1.00 31.80 209 GLY A CA 1
ATOM 1475 C C . GLY A 1 209 ? 37.187 -4.474 4.028 1.00 31.80 209 GLY A C 1
ATOM 1476 O O . GLY A 1 209 ? 36.125 -4.032 3.611 1.00 31.80 209 GLY A O 1
ATOM 1477 N N . GLY A 1 210 ? 37.281 -5.203 5.144 1.00 35.66 210 GLY A N 1
ATOM 1478 C CA . GLY A 1 210 ? 36.158 -5.460 6.043 1.00 35.66 210 GLY A CA 1
ATOM 1479 C C . GLY A 1 210 ? 35.585 -4.173 6.640 1.00 35.66 210 GLY A C 1
ATOM 1480 O O . GLY A 1 210 ? 36.294 -3.408 7.294 1.00 35.66 210 GLY A O 1
ATOM 1481 N N . VAL A 1 211 ? 34.288 -3.968 6.422 1.00 32.44 211 VAL A N 1
ATOM 1482 C CA . VAL A 1 211 ? 33.449 -3.069 7.215 1.00 32.44 211 VAL A CA 1
ATOM 1483 C C . VAL A 1 211 ? 32.868 -3.906 8.350 1.00 32.44 211 VAL A C 1
ATOM 1485 O O . VAL A 1 211 ? 32.227 -4.928 8.112 1.00 32.44 211 VAL A O 1
ATOM 1488 N N . ASP A 1 212 ? 33.136 -3.497 9.585 1.00 36.81 212 ASP A N 1
ATOM 1489 C CA . ASP A 1 212 ? 32.620 -4.128 10.797 1.00 36.81 212 ASP A CA 1
ATOM 1490 C C . ASP A 1 212 ? 31.114 -3.822 10.930 1.00 36.81 212 ASP A C 1
ATOM 1492 O O . ASP A 1 212 ? 30.719 -2.718 11.307 1.00 36.81 212 ASP A O 1
ATOM 1496 N N . VAL A 1 213 ? 30.261 -4.778 10.541 1.00 40.16 213 VAL A N 1
ATOM 1497 C CA . VAL A 1 213 ? 28.792 -4.705 10.665 1.00 40.16 213 VAL A CA 1
ATOM 1498 C C . VAL A 1 213 ? 28.346 -5.581 11.839 1.00 40.16 213 VAL A C 1
ATOM 1500 O O . VAL A 1 213 ? 27.664 -6.592 11.675 1.00 40.16 213 VAL A O 1
ATOM 1503 N N . SER A 1 214 ? 28.756 -5.215 13.050 1.00 41.69 214 SER A N 1
ATOM 1504 C CA . SER A 1 214 ? 28.490 -5.973 14.283 1.00 41.69 214 SER A CA 1
ATOM 1505 C C . SER A 1 214 ? 27.249 -5.507 15.071 1.00 41.69 214 SER A C 1
ATOM 1507 O O . SER A 1 214 ? 27.107 -5.836 16.244 1.00 41.69 214 SER A O 1
ATOM 1509 N N . ALA A 1 215 ? 26.296 -4.796 14.445 1.00 49.94 215 ALA A N 1
ATOM 1510 C CA . ALA A 1 215 ? 25.068 -4.349 15.131 1.00 49.94 215 ALA A CA 1
ATOM 1511 C C . ALA A 1 215 ? 23.762 -4.396 14.312 1.00 49.94 215 ALA A C 1
ATOM 1513 O O . ALA A 1 215 ? 22.714 -4.008 14.828 1.00 49.94 215 ALA A O 1
ATOM 1514 N N . ALA A 1 216 ? 23.774 -4.857 13.057 1.00 49.78 216 ALA A N 1
ATOM 1515 C CA . ALA A 1 216 ? 22.529 -4.981 12.299 1.00 49.78 216 ALA A CA 1
ATOM 1516 C C . ALA A 1 216 ? 21.710 -6.172 12.832 1.00 49.78 216 ALA A C 1
ATOM 1518 O O . ALA A 1 216 ? 22.028 -7.329 12.562 1.00 49.78 216 ALA A O 1
ATOM 1519 N N . THR A 1 217 ? 20.659 -5.873 13.599 1.00 67.75 217 THR A N 1
ATOM 1520 C CA . THR A 1 217 ? 19.668 -6.834 14.119 1.00 67.75 217 THR A CA 1
ATOM 1521 C C . THR A 1 217 ? 18.674 -7.308 13.059 1.00 67.75 217 THR A C 1
ATOM 1523 O O . THR A 1 217 ? 17.822 -8.137 13.362 1.00 67.75 217 THR A O 1
ATOM 1526 N N . ASN A 1 218 ? 18.757 -6.797 11.830 1.00 84.06 218 ASN A N 1
ATOM 1527 C CA . ASN A 1 218 ? 17.859 -7.162 10.742 1.00 84.06 218 ASN A CA 1
ATOM 1528 C C . ASN A 1 218 ? 18.621 -7.956 9.676 1.00 84.06 218 ASN A C 1
ATOM 1530 O O . ASN A 1 218 ? 19.673 -7.514 9.212 1.00 84.06 218 ASN A O 1
ATOM 1534 N N . GLN A 1 219 ? 18.082 -9.108 9.284 1.00 89.56 219 GLN A N 1
ATOM 1535 C CA . GLN A 1 219 ? 18.623 -9.966 8.233 1.00 89.56 219 GLN A CA 1
ATOM 1536 C C . GLN A 1 219 ? 17.659 -9.990 7.041 1.00 89.56 219 GLN A C 1
ATOM 1538 O O . GLN A 1 219 ? 16.470 -10.220 7.231 1.00 89.56 219 GLN A O 1
ATOM 1543 N N . ASP A 1 220 ? 18.161 -9.781 5.823 1.00 91.06 220 ASP A N 1
ATOM 1544 C CA . ASP A 1 220 ? 17.403 -9.982 4.578 1.00 91.06 220 ASP A CA 1
ATOM 1545 C C . ASP A 1 220 ? 17.931 -11.239 3.874 1.00 91.06 220 ASP A C 1
ATOM 1547 O O . ASP A 1 220 ? 19.140 -11.384 3.676 1.00 91.06 220 ASP A O 1
ATOM 1551 N N . VAL A 1 221 ? 17.041 -12.183 3.568 1.00 94.81 221 VAL A N 1
ATOM 1552 C CA . VAL A 1 221 ? 17.392 -13.498 3.017 1.00 94.81 221 VAL A CA 1
ATOM 1553 C C . VAL A 1 221 ? 16.490 -13.818 1.841 1.00 94.81 221 VAL A C 1
ATOM 1555 O O . VAL A 1 221 ? 15.271 -13.715 1.946 1.00 94.81 221 VAL A O 1
ATOM 1558 N N . ALA A 1 222 ? 17.077 -14.273 0.738 1.00 93.25 222 ALA A N 1
ATOM 1559 C CA . ALA A 1 222 ? 16.334 -14.723 -0.431 1.00 93.25 222 ALA A CA 1
ATOM 1560 C C . ALA A 1 222 ? 16.219 -16.255 -0.466 1.00 93.25 222 ALA A C 1
ATOM 1562 O O . ALA A 1 222 ? 17.186 -16.966 -0.195 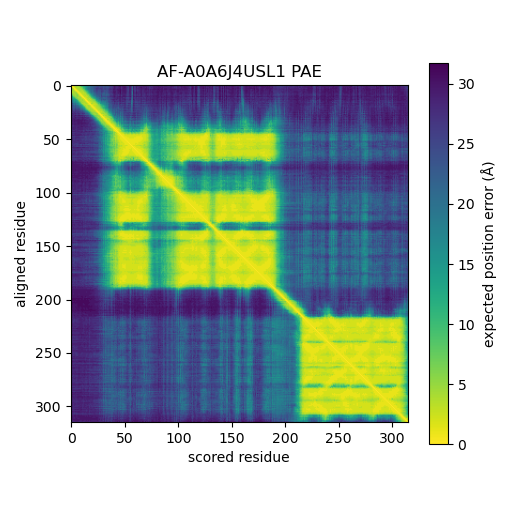1.00 93.25 222 ALA A O 1
ATOM 1563 N N . LEU A 1 223 ? 15.045 -16.755 -0.849 1.00 96.94 223 LEU A N 1
ATOM 1564 C CA . LEU A 1 223 ? 14.775 -18.168 -1.107 1.00 96.94 223 LEU A CA 1
ATOM 1565 C C . LEU A 1 223 ? 13.993 -18.290 -2.417 1.00 96.94 223 LEU A C 1
ATOM 1567 O O . LEU A 1 223 ? 12.956 -17.653 -2.582 1.00 96.94 223 LEU A O 1
ATOM 1571 N N . ALA A 1 224 ? 14.472 -19.105 -3.351 1.00 96.81 224 ALA A N 1
ATOM 1572 C CA . ALA A 1 224 ? 13.760 -19.376 -4.597 1.00 96.81 224 ALA A CA 1
ATOM 1573 C C . ALA A 1 224 ? 12.897 -20.641 -4.475 1.00 96.81 224 ALA A C 1
ATOM 1575 O O . ALA A 1 224 ? 13.266 -21.581 -3.769 1.00 96.81 224 ALA A O 1
ATOM 1576 N N . VAL A 1 225 ? 11.777 -20.670 -5.193 1.00 97.50 225 VAL A N 1
ATOM 1577 C CA . VAL A 1 225 ? 10.925 -21.844 -5.416 1.00 97.50 225 VAL A CA 1
ATOM 1578 C C . VAL A 1 225 ? 10.668 -21.962 -6.915 1.00 97.50 225 VAL A C 1
ATOM 1580 O O . VAL A 1 225 ? 10.295 -20.976 -7.548 1.00 97.50 225 VAL A O 1
ATOM 1583 N N . ALA A 1 226 ? 10.884 -23.145 -7.481 1.00 96.88 226 ALA A N 1
ATOM 1584 C CA . ALA A 1 226 ? 10.587 -23.449 -8.880 1.00 96.88 226 ALA A CA 1
ATOM 1585 C C . ALA A 1 226 ? 10.354 -24.953 -9.044 1.00 96.88 226 ALA A C 1
ATOM 1587 O O . ALA A 1 226 ? 11.009 -25.751 -8.382 1.00 96.88 226 ALA A O 1
ATOM 1588 N N . GLY A 1 227 ? 9.438 -25.361 -9.918 1.00 95.38 227 GLY A N 1
ATOM 1589 C CA . GLY A 1 227 ? 9.066 -26.762 -10.104 1.00 95.38 227 GLY A CA 1
ATOM 1590 C C . GLY A 1 227 ? 8.534 -27.423 -8.830 1.00 95.38 227 GLY A C 1
ATOM 1591 O O . GLY A 1 227 ? 8.766 -28.615 -8.632 1.00 95.38 227 GLY A O 1
ATOM 1592 N N . SER A 1 228 ? 7.869 -26.660 -7.953 1.00 97.38 228 SER A N 1
ATOM 1593 C CA . SER A 1 228 ? 7.417 -27.123 -6.631 1.00 97.38 228 SER A CA 1
ATOM 1594 C C . SER A 1 228 ? 8.537 -27.627 -5.703 1.00 97.38 228 SER A C 1
ATOM 1596 O O . SER A 1 228 ? 8.264 -28.414 -4.794 1.00 97.38 228 SER A O 1
ATOM 1598 N N . VAL A 1 229 ? 9.778 -27.174 -5.904 1.00 97.50 229 VAL A N 1
ATOM 1599 C CA . VAL A 1 229 ? 10.930 -27.461 -5.035 1.00 97.50 229 VAL A CA 1
ATOM 1600 C C . VAL A 1 229 ? 11.629 -26.176 -4.599 1.00 97.50 229 VAL A C 1
ATOM 1602 O O . VAL A 1 229 ? 11.578 -25.150 -5.285 1.00 97.50 229 VAL A O 1
ATOM 1605 N N . PHE A 1 230 ? 12.275 -26.218 -3.437 1.00 97.75 230 PHE A N 1
ATOM 1606 C CA . PHE A 1 230 ? 13.137 -25.140 -2.975 1.00 97.75 230 PHE A CA 1
ATOM 1607 C C . PHE A 1 230 ? 14.407 -25.069 -3.830 1.00 97.75 230 PHE A C 1
ATOM 1609 O O . PHE A 1 230 ? 15.003 -26.080 -4.190 1.00 97.75 230 PHE A O 1
ATOM 1616 N N . GLY A 1 231 ? 14.874 -23.853 -4.106 1.00 93.88 231 GLY A N 1
ATOM 1617 C CA . GLY A 1 231 ? 16.140 -23.615 -4.805 1.00 93.88 231 GLY A CA 1
ATOM 1618 C C . GLY A 1 231 ? 17.390 -23.861 -3.949 1.00 93.88 231 GLY A C 1
ATOM 1619 O O . GLY A 1 231 ? 18.500 -23.670 -4.438 1.00 93.88 231 GLY A O 1
ATOM 1620 N N . ALA A 1 232 ? 17.226 -24.243 -2.680 1.00 93.38 232 ALA A N 1
ATOM 1621 C CA . ALA A 1 232 ? 18.300 -24.553 -1.745 1.00 93.38 232 ALA A CA 1
ATOM 1622 C C . ALA A 1 232 ? 17.893 -25.723 -0.838 1.00 93.38 232 ALA A C 1
ATOM 1624 O O . ALA A 1 232 ? 16.724 -25.860 -0.489 1.00 93.38 232 ALA A O 1
ATOM 1625 N N . GLU A 1 233 ? 18.865 -26.534 -0.418 1.00 94.75 233 GLU A N 1
ATOM 1626 C CA . GLU A 1 233 ? 18.646 -27.623 0.549 1.00 94.75 233 GLU A CA 1
ATOM 1627 C C . GLU A 1 233 ? 18.740 -27.138 2.005 1.00 94.75 233 GLU A C 1
ATOM 1629 O O . GLU A 1 233 ? 18.120 -27.707 2.911 1.00 94.75 233 GLU A O 1
ATOM 1634 N N . GLU A 1 234 ? 19.501 -26.062 2.231 1.00 96.00 234 GLU A N 1
ATOM 1635 C CA . GLU A 1 234 ? 19.729 -25.460 3.540 1.00 96.00 234 GLU A CA 1
ATOM 1636 C C . GLU A 1 234 ? 19.608 -23.931 3.492 1.00 96.00 234 GLU A C 1
ATOM 1638 O O . GLU A 1 234 ? 20.134 -23.278 2.592 1.00 96.00 234 GLU A O 1
ATOM 1643 N N . LEU A 1 235 ? 18.935 -23.361 4.493 1.00 95.69 235 LEU A N 1
ATOM 1644 C CA . LEU A 1 235 ? 18.806 -21.926 4.726 1.00 95.69 235 LEU A CA 1
ATOM 1645 C C . LEU A 1 235 ? 19.434 -21.578 6.075 1.00 95.69 235 LEU A C 1
ATOM 1647 O O . LEU A 1 235 ? 18.962 -22.046 7.111 1.00 95.69 235 LEU A O 1
ATOM 1651 N N . VAL A 1 236 ? 20.474 -20.746 6.076 1.00 94.50 236 VAL A N 1
ATOM 1652 C CA . VAL A 1 236 ? 21.165 -20.337 7.306 1.00 94.50 236 VAL A CA 1
ATOM 1653 C C . VAL A 1 236 ? 20.697 -18.949 7.739 1.00 94.50 236 VAL A C 1
ATOM 1655 O O . VAL A 1 236 ? 20.797 -17.977 6.991 1.00 94.50 236 VAL A O 1
ATOM 1658 N N . LEU A 1 237 ? 20.190 -18.855 8.965 1.00 93.75 237 LEU A N 1
ATOM 1659 C CA . LEU A 1 237 ? 19.705 -17.634 9.597 1.00 93.75 237 LEU A CA 1
ATOM 1660 C C . LEU A 1 237 ? 20.585 -17.266 10.794 1.00 93.75 237 LEU A C 1
ATOM 1662 O O . LEU A 1 237 ? 21.200 -18.125 11.425 1.00 93.75 237 LEU A O 1
ATOM 1666 N N . ARG A 1 238 ? 20.639 -15.978 11.114 1.00 91.69 238 ARG A N 1
ATOM 1667 C CA . ARG A 1 238 ? 21.330 -15.433 12.276 1.00 91.69 238 ARG A CA 1
ATOM 1668 C C . ARG A 1 238 ? 20.358 -15.371 13.450 1.00 91.69 238 ARG A C 1
ATOM 1670 O O . ARG A 1 238 ? 19.212 -14.947 13.301 1.00 91.69 238 ARG A O 1
ATOM 1677 N N . GLU A 1 239 ? 20.825 -15.800 14.613 1.00 92.81 239 GLU A N 1
ATOM 1678 C CA . GLU A 1 239 ? 20.101 -15.699 15.881 1.00 92.81 239 GLU A CA 1
ATOM 1679 C C . GLU A 1 239 ? 19.861 -14.235 16.288 1.00 92.81 239 GLU A C 1
ATOM 1681 O O . GLU A 1 239 ? 20.705 -13.365 16.066 1.00 92.81 239 GLU A O 1
ATOM 1686 N N . GLY A 1 240 ? 18.736 -13.979 16.967 1.00 84.62 240 GLY A N 1
ATOM 1687 C CA . GLY A 1 240 ? 18.566 -12.779 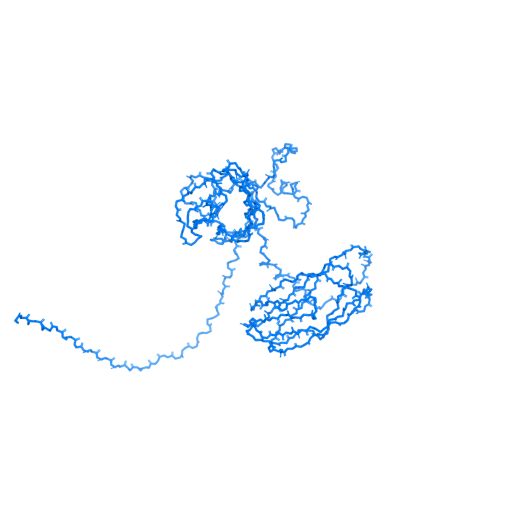17.793 1.00 84.62 240 GLY A CA 1
ATOM 1688 C C . GLY A 1 240 ? 18.179 -11.505 17.040 1.00 84.62 240 GLY A C 1
ATOM 1689 O O . GLY A 1 240 ? 18.410 -10.407 17.547 1.00 84.62 240 GLY A O 1
ATOM 1690 N N . GLY A 1 241 ? 17.583 -11.636 15.854 1.00 86.38 241 GLY A N 1
ATOM 1691 C CA . GLY A 1 241 ? 17.199 -10.515 14.999 1.00 86.38 241 GLY A CA 1
ATOM 1692 C C . GLY A 1 241 ? 15.838 -10.674 14.320 1.00 86.38 241 GLY A C 1
ATOM 1693 O O . GLY A 1 241 ? 15.211 -11.732 14.387 1.00 86.38 241 GLY A O 1
ATOM 1694 N N . THR A 1 242 ? 15.381 -9.615 13.650 1.00 90.31 242 THR A N 1
ATOM 1695 C CA . THR A 1 242 ? 14.249 -9.702 12.717 1.00 90.31 242 THR A CA 1
ATOM 1696 C C . THR A 1 242 ? 14.771 -10.192 11.374 1.00 90.31 242 THR A C 1
ATOM 1698 O O . THR A 1 242 ? 15.653 -9.572 10.783 1.00 90.31 242 THR A O 1
ATOM 1701 N N . THR A 1 243 ? 14.215 -11.283 10.867 1.00 94.62 243 THR A N 1
ATOM 1702 C CA . THR A 1 243 ? 14.494 -11.777 9.521 1.00 94.62 243 THR A CA 1
ATOM 1703 C C . THR A 1 243 ? 13.373 -11.359 8.581 1.00 94.62 243 THR A C 1
ATOM 1705 O O . THR A 1 243 ? 12.201 -11.628 8.845 1.00 94.62 243 THR A O 1
ATOM 1708 N N . THR A 1 244 ? 13.743 -10.736 7.467 1.00 94.81 244 THR A N 1
ATOM 1709 C CA . THR A 1 244 ? 12.912 -10.578 6.275 1.00 94.81 244 THR A CA 1
ATOM 1710 C C . THR A 1 244 ? 13.306 -11.673 5.291 1.00 94.81 244 THR A C 1
ATOM 1712 O O . THR A 1 244 ? 14.387 -11.644 4.712 1.00 94.81 244 THR A O 1
ATOM 1715 N N . LEU A 1 245 ? 12.437 -12.664 5.113 1.00 96.62 245 LEU A N 1
ATOM 1716 C CA . LEU A 1 245 ? 12.605 -13.722 4.123 1.00 96.62 245 LEU A CA 1
ATOM 1717 C C . LEU A 1 245 ? 11.834 -13.351 2.852 1.00 96.62 245 LEU A C 1
ATOM 1719 O O . LEU A 1 245 ? 10.605 -13.269 2.867 1.00 96.62 245 LEU A O 1
ATOM 1723 N N . ARG A 1 246 ? 12.553 -13.147 1.748 1.00 94.25 246 ARG A N 1
ATOM 1724 C CA . ARG A 1 246 ? 12.003 -12.912 0.409 1.00 94.25 246 ARG A CA 1
ATOM 1725 C C . ARG A 1 246 ? 11.925 -14.238 -0.336 1.00 94.25 246 ARG A C 1
ATOM 1727 O O . ARG A 1 246 ? 12.948 -14.784 -0.746 1.00 94.25 246 ARG A O 1
ATOM 1734 N N . VAL A 1 247 ? 10.714 -14.749 -0.527 1.00 97.25 247 VAL A N 1
ATOM 1735 C CA . VAL A 1 247 ? 10.482 -15.992 -1.268 1.00 97.25 247 VAL A CA 1
ATOM 1736 C C . VAL A 1 247 ? 10.055 -15.668 -2.692 1.00 97.25 247 VAL A C 1
ATOM 1738 O O . VAL A 1 247 ? 8.956 -15.155 -2.897 1.00 97.25 247 VAL A O 1
ATOM 1741 N N . ALA A 1 248 ? 10.920 -15.946 -3.665 1.00 93.00 248 ALA A N 1
ATOM 1742 C CA . ALA A 1 248 ? 10.633 -15.778 -5.086 1.00 93.00 248 ALA A CA 1
ATOM 1743 C C . ALA A 1 248 ? 10.065 -17.080 -5.658 1.00 93.00 248 ALA A C 1
ATOM 1745 O O . ALA A 1 248 ? 10.750 -18.101 -5.667 1.00 93.00 248 ALA A O 1
ATOM 1746 N N . ASN A 1 249 ? 8.822 -17.042 -6.127 1.00 97.50 249 ASN A N 1
ATOM 1747 C CA . ASN A 1 249 ? 8.145 -18.179 -6.733 1.00 97.50 249 ASN A CA 1
ATOM 1748 C C . ASN A 1 249 ? 8.161 -18.053 -8.259 1.00 97.50 249 ASN A C 1
ATOM 1750 O O . ASN A 1 249 ? 7.497 -17.182 -8.818 1.00 97.50 249 ASN A O 1
ATOM 1754 N N . GLY A 1 250 ? 8.926 -18.920 -8.917 1.00 92.62 250 GLY A N 1
ATOM 1755 C CA . GLY A 1 250 ? 9.033 -18.992 -10.372 1.00 92.62 250 GLY A CA 1
ATOM 1756 C C . GLY A 1 250 ? 7.943 -19.823 -11.050 1.00 92.62 250 GLY A C 1
ATOM 1757 O O . GLY A 1 250 ? 7.991 -19.967 -12.268 1.00 92.62 250 GLY A O 1
ATOM 1758 N N . ASP A 1 251 ? 6.992 -20.378 -10.293 1.00 95.25 251 ASP A N 1
ATOM 1759 C CA . ASP A 1 251 ? 5.910 -21.205 -10.826 1.00 95.25 251 ASP A CA 1
ATOM 1760 C C . ASP A 1 251 ? 4.605 -20.418 -11.003 1.00 95.25 251 ASP A C 1
ATOM 1762 O O . ASP A 1 251 ? 4.315 -19.473 -10.268 1.00 95.25 251 ASP A O 1
ATOM 1766 N N . ASP A 1 252 ? 3.750 -20.896 -11.909 1.00 95.44 252 ASP A N 1
ATOM 1767 C CA . ASP A 1 252 ? 2.380 -20.392 -12.104 1.00 95.44 252 ASP A CA 1
ATOM 1768 C C . ASP A 1 252 ? 1.395 -20.883 -11.022 1.00 95.44 252 ASP A C 1
ATOM 1770 O O . ASP A 1 252 ? 0.198 -20.588 -11.063 1.00 95.44 252 ASP A O 1
ATOM 1774 N N . LEU A 1 253 ? 1.883 -21.652 -10.044 1.00 95.94 253 LEU A N 1
ATOM 1775 C CA . LEU A 1 253 ? 1.108 -22.164 -8.918 1.00 95.94 253 LEU A CA 1
ATOM 1776 C C . LEU A 1 253 ? 1.471 -21.420 -7.635 1.00 95.94 253 LEU A C 1
ATOM 1778 O O . LEU A 1 253 ? 2.634 -21.122 -7.372 1.00 95.94 253 LEU A O 1
ATOM 1782 N N . ALA A 1 254 ? 0.460 -21.145 -6.812 1.00 96.06 254 ALA A N 1
ATOM 1783 C CA . ALA A 1 254 ? 0.661 -20.638 -5.463 1.00 96.06 254 ALA A CA 1
ATOM 1784 C C . ALA A 1 254 ? 1.022 -21.783 -4.505 1.00 96.06 254 ALA A C 1
ATOM 1786 O O . ALA A 1 254 ? 0.638 -22.939 -4.707 1.00 96.06 254 ALA A O 1
ATOM 1787 N N . TYR A 1 255 ? 1.706 -21.441 -3.416 1.00 98.31 255 TYR A N 1
ATOM 1788 C CA . TYR A 1 255 ? 2.128 -22.395 -2.390 1.00 98.31 255 TYR A CA 1
ATOM 1789 C C . TYR A 1 255 ? 1.854 -21.861 -0.986 1.00 98.31 255 TYR A C 1
ATOM 1791 O O . TYR A 1 255 ? 1.374 -20.742 -0.807 1.00 98.31 255 TYR A O 1
ATOM 1799 N N . ARG A 1 256 ? 2.187 -22.656 0.031 1.00 98.38 256 ARG A N 1
ATOM 1800 C CA . ARG A 1 256 ? 2.335 -22.185 1.412 1.00 98.38 256 ARG A CA 1
ATOM 1801 C C . ARG A 1 256 ? 3.712 -22.560 1.948 1.00 98.38 256 ARG A C 1
ATOM 1803 O O . ARG A 1 256 ? 4.211 -23.646 1.660 1.00 98.38 256 ARG A O 1
ATOM 1810 N N . LEU A 1 257 ? 4.318 -21.681 2.743 1.00 98.25 257 LEU A N 1
ATOM 1811 C CA . LEU A 1 257 ? 5.570 -21.935 3.453 1.00 98.25 257 LEU A CA 1
ATOM 1812 C C . LEU A 1 257 ? 5.300 -22.177 4.935 1.00 98.25 257 LEU A C 1
ATOM 1814 O O . LEU A 1 257 ? 4.686 -21.348 5.605 1.00 98.25 257 LEU A O 1
ATOM 1818 N N . ARG A 1 258 ? 5.836 -23.269 5.476 1.00 98.31 258 ARG A N 1
ATOM 1819 C CA . ARG A 1 258 ? 5.907 -23.502 6.923 1.00 98.31 258 ARG A CA 1
ATOM 1820 C C . ARG A 1 258 ? 7.350 -23.737 7.335 1.00 98.31 258 ARG A C 1
ATOM 1822 O O . ARG A 1 258 ? 8.011 -24.569 6.729 1.00 98.31 258 ARG A O 1
ATOM 1829 N N . ILE A 1 259 ? 7.829 -23.066 8.378 1.00 97.50 259 ILE A N 1
ATOM 1830 C CA . ILE A 1 259 ? 9.159 -23.314 8.956 1.00 97.50 259 ILE A CA 1
ATOM 1831 C C . ILE A 1 259 ? 8.975 -23.537 10.448 1.00 97.50 259 ILE A C 1
ATOM 1833 O O . ILE A 1 259 ? 8.852 -22.566 11.183 1.00 97.50 259 ILE A O 1
ATOM 1837 N N . GLY A 1 260 ? 8.928 -24.803 10.878 1.00 95.06 260 GLY A N 1
ATOM 1838 C CA . GLY A 1 260 ? 8.693 -25.164 12.281 1.00 95.06 260 GLY A CA 1
ATOM 1839 C C . GLY A 1 260 ? 7.575 -24.333 12.923 1.00 95.06 260 GLY A C 1
ATOM 1840 O O . GLY A 1 260 ? 6.444 -24.328 12.440 1.00 95.06 260 GLY A O 1
ATOM 1841 N N . ASP A 1 261 ? 7.931 -23.623 13.987 1.00 94.50 261 ASP A N 1
ATOM 1842 C CA . ASP A 1 261 ? 7.146 -22.607 14.693 1.00 94.50 261 ASP A CA 1
ATOM 1843 C C . ASP A 1 261 ? 7.502 -21.156 14.298 1.00 94.50 261 ASP A C 1
ATOM 1845 O O . ASP A 1 261 ? 6.814 -20.230 14.721 1.00 94.50 261 ASP A O 1
ATOM 1849 N N . LEU A 1 262 ? 8.523 -20.941 13.458 1.00 94.00 262 LEU A N 1
ATOM 1850 C CA . LEU A 1 262 ? 8.957 -19.616 12.988 1.00 94.00 262 LEU A CA 1
ATOM 1851 C C . LEU A 1 262 ? 7.963 -18.980 12.016 1.00 94.00 262 LEU A C 1
ATOM 1853 O O . LEU A 1 262 ? 7.686 -17.785 12.084 1.00 94.00 262 LEU A O 1
ATOM 1857 N N . VAL A 1 263 ? 7.456 -19.781 11.078 1.00 95.88 263 VAL A N 1
ATOM 1858 C CA . VAL A 1 263 ? 6.556 -19.329 10.011 1.00 95.88 263 VAL A CA 1
ATOM 1859 C C . VAL A 1 263 ? 5.368 -20.273 9.939 1.00 95.88 263 VAL A C 1
ATOM 1861 O O . VAL A 1 263 ? 5.510 -21.451 9.594 1.00 95.88 263 VAL A O 1
ATOM 1864 N N . THR A 1 264 ? 4.184 -19.746 10.252 1.00 93.88 264 THR A N 1
ATOM 1865 C CA . THR A 1 264 ? 2.934 -20.512 10.263 1.00 93.88 264 THR A CA 1
ATOM 1866 C C . THR A 1 264 ? 2.268 -20.464 8.891 1.00 93.88 264 THR A C 1
ATOM 1868 O O . THR A 1 264 ? 1.566 -19.509 8.593 1.00 93.88 264 THR A O 1
ATOM 1871 N N . SER A 1 265 ? 2.469 -21.508 8.079 1.00 94.88 265 SER A N 1
ATOM 1872 C CA . SER A 1 265 ? 1.758 -21.784 6.810 1.00 94.88 265 SER A CA 1
ATOM 1873 C C . SER A 1 265 ? 1.379 -20.535 5.989 1.00 94.88 265 SER A C 1
ATOM 1875 O O . SER A 1 265 ? 0.209 -20.299 5.681 1.00 94.88 265 SER A O 1
ATOM 1877 N N . THR A 1 266 ? 2.371 -19.711 5.661 1.00 96.62 266 THR A N 1
ATOM 1878 C CA . THR A 1 266 ? 2.180 -18.423 4.986 1.00 96.62 266 THR A CA 1
ATOM 1879 C C . THR A 1 266 ? 1.970 -18.626 3.483 1.00 96.62 266 THR A C 1
ATOM 1881 O O . THR A 1 266 ? 2.785 -19.319 2.870 1.00 96.62 266 THR A O 1
ATOM 1884 N N . PRO A 1 267 ? 0.937 -18.032 2.857 1.00 96.94 267 PRO A N 1
ATOM 1885 C CA . PRO A 1 267 ? 0.745 -18.092 1.407 1.00 96.94 267 PRO A CA 1
ATOM 1886 C C . PRO A 1 267 ? 1.922 -17.495 0.629 1.00 96.94 267 PRO A C 1
ATOM 1888 O O . PRO A 1 267 ? 2.432 -16.442 0.998 1.00 96.94 267 PRO A O 1
ATOM 1891 N N . ILE A 1 268 ? 2.311 -18.148 -0.466 1.00 97.38 268 ILE A N 1
ATOM 1892 C CA . ILE A 1 268 ? 3.316 -17.691 -1.429 1.00 97.38 268 ILE A CA 1
ATOM 1893 C C . ILE A 1 268 ? 2.610 -17.478 -2.767 1.00 97.38 268 ILE A C 1
ATOM 1895 O O . ILE A 1 268 ? 2.043 -18.422 -3.325 1.00 97.38 268 ILE A O 1
ATOM 1899 N N . VAL A 1 269 ? 2.629 -16.247 -3.277 1.00 91.31 269 VAL A N 1
ATOM 1900 C CA . VAL A 1 269 ? 1.959 -15.900 -4.541 1.00 91.31 269 VAL A CA 1
ATOM 1901 C C . VAL A 1 269 ? 2.635 -16.573 -5.742 1.00 91.31 269 VAL A C 1
ATOM 1903 O O . VAL A 1 269 ? 3.853 -16.739 -5.755 1.00 91.31 269 VAL A O 1
ATOM 1906 N N . ALA A 1 270 ? 1.849 -16.979 -6.742 1.00 94.44 270 ALA A N 1
ATOM 1907 C CA . ALA A 1 270 ? 2.357 -17.495 -8.018 1.00 94.44 270 ALA A CA 1
ATOM 1908 C C . ALA A 1 270 ? 3.112 -16.402 -8.793 1.00 94.44 270 ALA A C 1
ATOM 1910 O O . ALA A 1 270 ? 2.678 -15.248 -8.790 1.00 94.44 270 ALA A O 1
ATOM 1911 N N . GLY A 1 271 ? 4.221 -16.759 -9.445 1.00 84.50 271 GLY A N 1
ATOM 1912 C CA . GLY A 1 271 ? 4.989 -15.873 -10.330 1.00 84.50 271 GLY A CA 1
ATOM 1913 C C . GLY A 1 271 ? 5.534 -14.591 -9.685 1.00 84.50 271 GLY A C 1
ATOM 1914 O O . GLY A 1 271 ? 5.829 -13.631 -10.394 1.00 84.50 271 GLY A O 1
ATOM 1915 N N . GLY A 1 272 ? 5.619 -14.524 -8.353 1.00 85.81 272 GLY A N 1
ATOM 1916 C CA . GLY A 1 272 ? 5.922 -13.293 -7.626 1.00 85.81 272 GLY A CA 1
ATOM 1917 C C . GLY A 1 272 ? 6.863 -13.486 -6.442 1.00 85.81 272 GLY A C 1
ATOM 1918 O O . GLY A 1 272 ? 7.370 -14.576 -6.179 1.00 85.81 272 GLY A O 1
ATOM 1919 N N . VAL A 1 273 ? 7.094 -12.398 -5.706 1.00 90.25 273 VAL A N 1
ATOM 1920 C CA . VAL A 1 273 ? 7.911 -12.395 -4.486 1.00 90.25 273 VAL A CA 1
ATOM 1921 C C . VAL A 1 273 ? 7.015 -12.166 -3.277 1.00 90.25 273 VAL A C 1
ATOM 1923 O O . VAL A 1 273 ? 6.272 -11.191 -3.222 1.00 90.25 273 VAL A O 1
ATOM 1926 N N . THR A 1 274 ? 7.108 -13.053 -2.290 1.00 93.62 274 THR A N 1
ATOM 1927 C CA . THR A 1 274 ? 6.428 -12.920 -0.995 1.00 93.62 274 THR A CA 1
ATOM 1928 C C . THR A 1 274 ? 7.444 -12.534 0.074 1.00 93.62 274 THR A C 1
ATOM 1930 O O . THR A 1 274 ? 8.474 -13.194 0.202 1.00 93.62 274 THR A O 1
ATOM 1933 N N . GLN A 1 275 ? 7.171 -11.483 0.850 1.00 94.94 275 GLN A N 1
ATOM 1934 C CA . GLN A 1 275 ? 7.995 -11.088 1.996 1.00 94.94 275 GLN A CA 1
ATOM 1935 C C . GLN A 1 275 ? 7.386 -11.613 3.294 1.00 94.94 275 GLN A C 1
ATOM 1937 O O . GLN A 1 275 ? 6.192 -11.451 3.541 1.00 94.94 275 GLN A O 1
ATOM 1942 N N . ILE A 1 276 ? 8.210 -12.254 4.120 1.00 95.38 276 ILE A N 1
ATOM 1943 C CA . ILE A 1 276 ? 7.799 -12.843 5.393 1.00 95.38 276 ILE A CA 1
ATOM 1944 C C . ILE A 1 276 ? 8.721 -12.303 6.479 1.00 95.38 276 ILE A C 1
ATOM 1946 O O . ILE A 1 276 ? 9.936 -12.469 6.396 1.00 95.38 276 ILE A O 1
ATOM 1950 N N . HIS A 1 277 ? 8.141 -11.682 7.502 1.00 94.19 277 HIS A N 1
ATOM 1951 C CA . HIS A 1 277 ? 8.882 -11.145 8.638 1.00 94.19 277 HIS A CA 1
ATOM 1952 C C . HIS A 1 277 ? 8.676 -12.030 9.864 1.00 94.19 277 HIS A C 1
ATOM 1954 O O . HIS A 1 277 ? 7.540 -12.332 10.227 1.00 94.19 277 HIS A O 1
ATOM 1960 N N . PHE A 1 278 ? 9.765 -12.434 10.509 1.00 94.69 278 PHE A N 1
ATOM 1961 C CA . PHE A 1 278 ? 9.722 -13.175 11.768 1.00 94.69 278 PHE A CA 1
ATOM 1962 C C . PHE A 1 278 ? 10.970 -12.889 12.604 1.00 94.69 278 PHE A C 1
ATOM 1964 O O . PHE A 1 278 ? 12.014 -12.506 12.080 1.00 94.69 278 PHE A O 1
ATOM 1971 N N . THR A 1 279 ? 10.872 -13.067 13.919 1.00 92.94 279 THR A N 1
ATOM 1972 C CA . THR A 1 279 ? 12.036 -12.986 14.807 1.00 92.94 279 THR A CA 1
ATOM 1973 C C . THR A 1 279 ? 12.729 -14.336 14.843 1.00 92.94 279 THR A C 1
ATOM 1975 O O . THR A 1 279 ? 12.088 -15.354 15.105 1.00 92.94 279 THR A O 1
ATOM 1978 N N . THR A 1 280 ? 14.035 -14.355 14.594 1.00 87.94 280 THR A N 1
ATOM 1979 C CA . THR A 1 280 ? 14.824 -15.580 14.677 1.00 87.94 280 THR A CA 1
ATOM 1980 C C . THR A 1 280 ? 15.149 -15.874 16.146 1.00 87.94 280 THR A C 1
ATOM 1982 O O . THR A 1 280 ? 15.811 -15.054 16.791 1.00 87.94 280 THR A O 1
ATOM 1985 N N . PRO A 1 281 ? 14.692 -17.006 16.706 1.00 89.88 281 PRO A N 1
ATOM 1986 C CA . PRO A 1 281 ? 14.968 -17.383 18.090 1.00 89.88 281 PRO A CA 1
ATOM 1987 C C . PRO A 1 281 ? 16.422 -17.855 18.255 1.00 89.88 281 PRO A C 1
ATOM 1989 O O . PRO A 1 281 ? 17.264 -17.628 17.388 1.00 89.88 281 PRO A O 1
ATOM 1992 N N . THR A 1 282 ? 16.719 -18.485 19.392 1.00 89.38 282 THR A N 1
ATOM 1993 C CA . THR A 1 282 ? 18.040 -19.037 19.715 1.00 89.38 282 THR A CA 1
ATOM 1994 C C . THR A 1 282 ? 18.496 -20.113 18.727 1.00 89.38 282 THR A C 1
ATOM 1996 O O . THR A 1 282 ? 17.660 -20.732 18.070 1.00 89.38 282 THR A O 1
ATOM 1999 N N . ASP A 1 283 ? 19.808 -20.369 18.675 1.00 89.44 283 ASP A N 1
ATOM 2000 C CA . ASP A 1 283 ? 20.444 -21.445 17.894 1.00 89.44 283 ASP A CA 1
ATOM 2001 C C . ASP A 1 283 ? 19.633 -22.758 17.907 1.00 89.44 283 ASP A C 1
ATOM 2003 O O . ASP A 1 283 ? 19.409 -23.377 18.954 1.00 89.44 283 ASP A O 1
ATOM 2007 N N . ALA A 1 284 ? 19.129 -23.137 16.730 1.00 94.31 284 ALA A N 1
ATOM 2008 C CA . ALA A 1 284 ? 18.238 -24.273 16.534 1.00 94.31 284 ALA A CA 1
ATOM 2009 C C . ALA A 1 284 ? 18.148 -24.672 15.052 1.00 94.31 284 ALA A C 1
ATOM 2011 O O . ALA A 1 284 ? 18.454 -23.903 14.137 1.00 94.31 284 ALA A O 1
ATOM 2012 N N . VAL A 1 285 ? 17.687 -25.902 14.810 1.00 95.88 285 VAL A N 1
ATOM 2013 C CA . VAL A 1 285 ? 17.426 -26.432 13.466 1.00 95.88 285 VAL A CA 1
ATOM 2014 C C . VAL A 1 285 ? 15.925 -26.620 13.287 1.00 95.88 285 VAL A C 1
ATOM 2016 O O . VAL A 1 285 ? 15.297 -27.385 14.018 1.00 95.88 285 VAL A O 1
ATOM 2019 N N . TYR A 1 286 ? 15.368 -25.966 12.275 1.00 96.62 286 TYR A N 1
ATOM 2020 C CA . TYR A 1 286 ? 13.961 -26.028 11.906 1.00 96.62 286 TYR A CA 1
ATOM 2021 C C . TYR A 1 286 ? 13.767 -26.802 10.607 1.00 96.62 286 TYR A C 1
ATOM 2023 O O . TYR A 1 286 ? 14.622 -26.828 9.718 1.00 96.62 286 TYR A O 1
ATOM 2031 N N . LYS A 1 287 ? 12.590 -27.414 10.483 1.00 97.81 287 LYS A N 1
ATOM 2032 C CA . LYS A 1 287 ? 12.134 -28.014 9.233 1.00 97.81 287 LYS A CA 1
ATOM 2033 C C . LYS A 1 287 ? 11.282 -27.002 8.470 1.00 97.81 287 LYS A C 1
ATOM 2035 O O . LYS A 1 287 ? 10.171 -26.688 8.901 1.00 97.81 287 LYS A O 1
ATOM 2040 N N . GLY A 1 288 ? 11.801 -26.529 7.344 1.00 97.75 288 GLY A N 1
ATOM 2041 C CA . GLY A 1 288 ? 11.052 -25.829 6.309 1.00 97.75 288 GLY A CA 1
ATOM 2042 C C . GLY A 1 288 ? 10.269 -26.818 5.448 1.00 97.75 288 GLY A C 1
ATOM 2043 O O . GLY A 1 288 ? 10.738 -27.920 5.164 1.00 97.75 288 GLY A O 1
ATOM 2044 N N . GLN A 1 289 ? 9.053 -26.456 5.065 1.00 98.44 289 GLN A N 1
ATOM 2045 C CA . GLN A 1 289 ? 8.168 -27.255 4.229 1.00 98.44 289 GLN A CA 1
ATOM 2046 C C . GLN A 1 289 ? 7.474 -26.345 3.229 1.00 98.44 289 GLN A C 1
ATOM 2048 O O . GLN A 1 289 ? 6.856 -25.352 3.620 1.00 98.44 289 GLN A O 1
ATOM 2053 N N . LEU A 1 290 ? 7.554 -26.723 1.958 1.00 98.38 290 LEU A N 1
ATOM 2054 C CA . LEU A 1 290 ? 6.723 -26.164 0.907 1.00 98.38 290 LEU A CA 1
ATOM 2055 C C . LEU A 1 290 ? 5.457 -27.010 0.836 1.00 98.38 290 LEU A C 1
ATOM 2057 O O . LEU A 1 290 ? 5.533 -28.235 0.717 1.00 98.38 290 LEU A O 1
ATOM 2061 N N . LEU A 1 291 ? 4.296 -26.379 0.950 1.00 98.50 291 LEU A N 1
ATOM 2062 C CA . LEU A 1 291 ? 3.006 -27.049 0.869 1.00 98.50 291 LEU A CA 1
ATOM 2063 C C . LEU A 1 291 ? 2.238 -26.573 -0.357 1.00 98.50 291 LEU A C 1
ATOM 2065 O O . LEU A 1 291 ? 2.404 -25.442 -0.820 1.00 98.50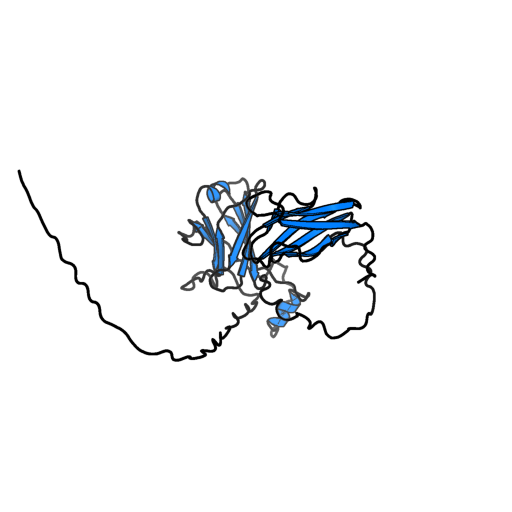 291 LEU A O 1
ATOM 2069 N N . HIS A 1 292 ? 1.343 -27.428 -0.836 1.00 98.06 292 HIS A N 1
ATOM 2070 C CA . HIS A 1 292 ? 0.331 -27.016 -1.797 1.00 98.06 292 HIS A CA 1
ATOM 2071 C C . HIS A 1 292 ? -0.547 -25.885 -1.216 1.00 98.06 292 HIS A C 1
ATOM 2073 O O . HIS A 1 292 ? -0.780 -25.825 -0.001 1.00 98.06 292 HIS A O 1
ATOM 2079 N N . ALA A 1 293 ? -1.043 -24.985 -2.073 1.00 95.69 293 ALA A N 1
ATOM 2080 C CA . ALA A 1 293 ? -1.864 -23.849 -1.640 1.00 95.69 293 ALA A CA 1
ATOM 2081 C C . ALA A 1 293 ? -3.130 -24.292 -0.888 1.00 95.69 293 ALA A C 1
ATOM 2083 O O . ALA A 1 293 ? -3.397 -23.798 0.205 1.00 95.69 293 ALA A O 1
ATOM 2084 N N . ASP A 1 294 ? -3.852 -25.269 -1.440 1.00 96.12 294 ASP A N 1
ATOM 2085 C CA . ASP A 1 294 ? -5.199 -25.632 -0.967 1.00 96.12 294 ASP A CA 1
ATOM 2086 C C . ASP A 1 294 ? -5.248 -26.796 0.035 1.00 96.12 294 ASP A C 1
ATOM 2088 O O . ASP A 1 294 ? -6.295 -27.083 0.611 1.00 96.12 294 ASP A O 1
ATOM 2092 N N . GLU A 1 295 ? -4.135 -27.500 0.246 1.00 96.06 295 GLU A N 1
ATOM 2093 C CA . GLU A 1 295 ? -4.093 -28.688 1.105 1.00 96.06 295 GLU A CA 1
ATOM 2094 C C . GLU A 1 295 ? -2.753 -28.808 1.833 1.00 96.06 295 GLU A C 1
ATOM 2096 O O . GLU A 1 295 ? -1.723 -28.333 1.355 1.00 96.06 295 GLU A O 1
ATOM 2101 N N . ASP A 1 296 ? -2.730 -29.467 2.994 1.00 97.00 296 ASP A N 1
ATOM 2102 C CA . ASP A 1 296 ? -1.514 -29.661 3.807 1.00 97.00 296 ASP A CA 1
ATOM 2103 C C . ASP A 1 296 ? -0.565 -30.738 3.239 1.00 97.00 296 ASP A C 1
ATOM 2105 O O . ASP A 1 296 ? 0.222 -31.357 3.964 1.00 97.00 296 ASP A O 1
ATOM 2109 N N . ARG A 1 297 ? -0.611 -30.961 1.922 1.00 98.00 297 ARG A N 1
ATOM 2110 C CA . ARG A 1 297 ? 0.312 -31.842 1.213 1.00 98.00 297 ARG A CA 1
ATOM 2111 C C . ARG A 1 297 ? 1.670 -31.160 1.086 1.00 98.00 297 ARG A C 1
ATOM 2113 O O . ARG A 1 297 ? 1.789 -30.105 0.468 1.00 98.00 297 ARG A O 1
ATOM 2120 N N . VAL A 1 298 ? 2.692 -31.796 1.650 1.00 98.25 298 VAL A N 1
ATOM 2121 C CA . VAL A 1 298 ? 4.091 -31.362 1.552 1.00 98.25 298 VAL A CA 1
ATOM 2122 C C . VAL A 1 298 ? 4.624 -31.715 0.165 1.00 98.25 298 VAL A C 1
ATOM 2124 O O . VAL A 1 298 ? 4.555 -32.877 -0.234 1.00 98.25 298 VAL A O 1
ATOM 2127 N N . LEU A 1 299 ? 5.136 -30.715 -0.544 1.00 97.88 299 LEU A N 1
ATOM 2128 C CA . LEU A 1 299 ? 5.742 -30.846 -1.870 1.00 97.88 299 LEU A CA 1
ATOM 2129 C C . LEU A 1 299 ? 7.258 -31.020 -1.761 1.00 97.88 299 LEU A C 1
ATOM 2131 O O . LEU A 1 299 ? 7.819 -31.889 -2.418 1.00 97.88 299 LEU A O 1
ATOM 2135 N N . ASP A 1 300 ? 7.888 -30.250 -0.871 1.00 98.44 300 ASP A N 1
ATOM 2136 C CA . ASP A 1 300 ? 9.331 -30.289 -0.638 1.00 98.44 300 ASP A CA 1
ATOM 2137 C C . ASP A 1 300 ? 9.694 -29.884 0.804 1.00 98.44 300 ASP A C 1
ATOM 2139 O O . ASP A 1 300 ? 8.859 -29.358 1.555 1.00 98.44 300 ASP A O 1
ATOM 2143 N N . ALA A 1 301 ? 10.934 -30.151 1.220 1.00 98.00 301 ALA A N 1
ATOM 2144 C CA . ALA A 1 301 ? 11.455 -29.837 2.544 1.00 98.00 301 ALA A CA 1
ATOM 2145 C C . ALA A 1 301 ? 12.817 -29.130 2.483 1.00 98.00 301 ALA A C 1
ATOM 2147 O O . ALA A 1 301 ? 13.693 -29.498 1.715 1.00 98.00 301 ALA A O 1
ATOM 2148 N N . LEU A 1 302 ? 13.004 -28.161 3.375 1.00 98.00 302 LEU A N 1
ATOM 2149 C CA . LEU A 1 302 ? 14.204 -27.334 3.503 1.00 98.00 302 LEU A CA 1
ATOM 2150 C C . LEU A 1 302 ? 14.752 -27.464 4.924 1.00 98.00 302 LEU A C 1
ATOM 2152 O O . LEU A 1 302 ? 13.990 -27.403 5.895 1.00 98.00 302 LEU A O 1
ATOM 2156 N N . ARG A 1 303 ? 16.067 -27.611 5.082 1.00 97.38 303 ARG A N 1
ATOM 2157 C CA . ARG A 1 303 ? 16.700 -27.524 6.402 1.00 97.38 303 ARG A CA 1
ATOM 2158 C C . ARG A 1 303 ? 16.958 -26.056 6.733 1.00 97.38 303 ARG A C 1
ATOM 2160 O O . ARG A 1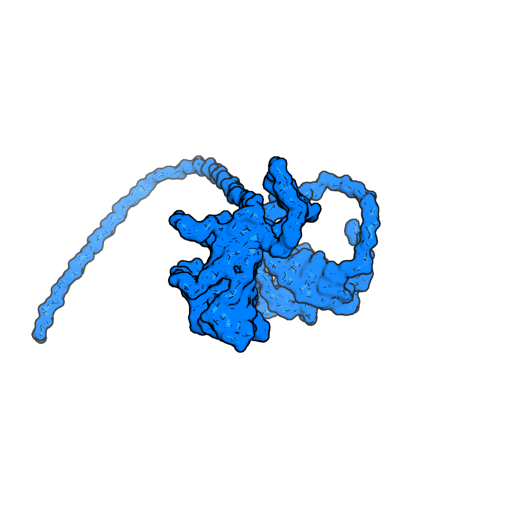 303 ? 17.671 -25.386 6.005 1.00 97.38 303 ARG A O 1
ATOM 2167 N N . VAL A 1 304 ? 16.412 -25.539 7.829 1.00 96.56 304 VAL A N 1
ATOM 2168 C CA . VAL A 1 304 ? 16.662 -24.152 8.253 1.00 96.56 304 VAL A CA 1
ATOM 2169 C C . VAL A 1 304 ? 17.513 -24.172 9.515 1.00 96.56 304 VAL A C 1
ATOM 2171 O O . VAL A 1 304 ? 17.140 -24.808 10.497 1.00 96.56 304 VAL A O 1
ATOM 2174 N N . VAL A 1 305 ? 18.669 -23.517 9.498 1.00 95.44 305 VAL A N 1
ATOM 2175 C CA . VAL A 1 305 ? 19.638 -23.528 10.600 1.00 95.44 305 VAL A CA 1
ATOM 2176 C C . VAL A 1 305 ? 19.812 -22.113 11.115 1.00 95.44 305 VAL A C 1
ATOM 2178 O O . VAL A 1 305 ? 20.273 -21.248 10.381 1.00 95.44 305 VAL A O 1
ATOM 2181 N N . VAL A 1 306 ? 19.477 -21.877 12.375 1.00 94.69 306 VAL A N 1
ATOM 2182 C CA . VAL A 1 306 ? 19.730 -20.603 13.049 1.00 94.69 306 VAL A CA 1
ATOM 2183 C C . VAL A 1 306 ? 21.052 -20.715 13.791 1.00 94.69 306 VAL A C 1
ATOM 2185 O O . VAL A 1 306 ? 21.214 -21.672 14.533 1.00 94.69 306 VAL A O 1
ATOM 2188 N N . ARG A 1 307 ? 21.991 -19.780 13.610 1.00 92.88 307 ARG A N 1
ATOM 2189 C CA . ARG A 1 307 ? 23.271 -19.760 14.339 1.00 92.88 307 ARG A CA 1
ATOM 2190 C C . ARG A 1 307 ? 23.562 -18.384 14.918 1.00 92.88 307 ARG A C 1
ATOM 2192 O O . ARG A 1 307 ? 23.230 -17.367 14.310 1.00 92.88 307 ARG A O 1
ATOM 2199 N N . LYS A 1 308 ? 24.253 -18.367 16.055 1.00 89.00 308 LYS A N 1
ATOM 2200 C CA . LYS A 1 308 ? 24.727 -17.143 16.708 1.00 89.00 308 LYS A CA 1
ATOM 2201 C C . LYS A 1 308 ? 25.758 -16.386 15.874 1.00 89.00 308 LYS A C 1
ATOM 2203 O O . LYS A 1 308 ? 25.617 -15.188 15.648 1.00 89.00 308 LYS A O 1
ATOM 2208 N N . ASP A 1 309 ? 26.730 -17.126 15.353 1.00 78.75 309 ASP A N 1
ATOM 2209 C CA . ASP A 1 309 ? 27.853 -16.595 14.596 1.00 78.75 309 ASP A CA 1
ATOM 2210 C C . ASP A 1 309 ? 27.817 -17.211 13.194 1.00 78.75 309 ASP A C 1
ATOM 2212 O O . ASP A 1 309 ? 28.189 -18.367 12.978 1.00 78.75 309 ASP A O 1
ATOM 2216 N N . ILE A 1 310 ? 27.298 -16.460 12.221 1.00 68.62 310 ILE A N 1
ATOM 2217 C CA . ILE A 1 310 ? 27.556 -16.777 10.815 1.00 68.62 310 ILE A CA 1
ATOM 2218 C C . ILE A 1 310 ? 28.942 -16.205 10.535 1.00 68.62 310 ILE A C 1
ATOM 2220 O O . ILE A 1 310 ? 29.059 -15.019 10.223 1.00 68.62 310 ILE A O 1
ATOM 2224 N N . ASP A 1 311 ? 29.985 -17.019 10.712 1.00 62.75 311 ASP A N 1
ATOM 2225 C CA . ASP A 1 311 ? 31.331 -16.665 10.265 1.00 62.75 311 ASP A CA 1
ATOM 2226 C C . ASP A 1 311 ? 31.235 -16.264 8.791 1.00 62.75 311 ASP A C 1
ATOM 2228 O O . ASP A 1 311 ? 30.933 -17.087 7.926 1.00 62.75 311 ASP A O 1
ATOM 2232 N N . ALA A 1 312 ? 31.471 -14.986 8.494 1.00 55.53 312 ALA A N 1
ATOM 2233 C CA . ALA A 1 312 ? 31.343 -14.407 7.155 1.00 55.53 312 ALA A CA 1
ATOM 2234 C C . ALA A 1 312 ? 32.418 -14.912 6.159 1.00 55.53 312 ALA A C 1
ATOM 2236 O O . ALA A 1 312 ? 32.740 -14.224 5.196 1.00 55.53 312 ALA A O 1
ATOM 2237 N N . GLY A 1 313 ? 33.021 -16.079 6.412 1.00 47.09 313 GLY A N 1
ATOM 2238 C CA . GLY A 1 313 ? 34.282 -16.522 5.818 1.00 47.09 313 GLY A CA 1
ATOM 2239 C C . GLY A 1 313 ? 34.264 -17.872 5.100 1.00 47.09 313 GLY A C 1
ATOM 2240 O O . GLY A 1 313 ? 35.340 -18.391 4.821 1.00 47.09 313 GLY A O 1
ATOM 2241 N N . ALA A 1 314 ? 33.105 -18.460 4.797 1.00 43.25 314 ALA A N 1
ATOM 2242 C CA . ALA A 1 314 ? 33.039 -19.701 4.017 1.00 43.25 314 ALA A CA 1
ATOM 2243 C C . ALA A 1 314 ? 31.934 -19.646 2.950 1.00 43.25 314 ALA A C 1
ATOM 2245 O O . ALA A 1 314 ? 30.910 -20.316 3.067 1.00 43.25 314 ALA A O 1
ATOM 2246 N N . ALA A 1 315 ? 32.156 -18.829 1.921 1.00 41.16 315 ALA A N 1
ATOM 2247 C CA . ALA A 1 315 ? 31.511 -18.928 0.614 1.00 41.16 315 ALA A CA 1
ATOM 2248 C C . ALA A 1 315 ? 32.604 -18.915 -0.459 1.00 41.16 315 ALA A C 1
ATOM 2250 O O . ALA A 1 315 ? 33.563 -18.124 -0.291 1.00 41.16 315 ALA A O 1
#

Nearest PDB structures (foldseek):
  5tk2-assembly3_C  TM=8.583E-01  e=6.639E-06  Bacillus anthracis str. Ames
  4hcf-assembly2_B  TM=8.068E-01  e=3.299E-05  Bacillus anthracis str. Ames
  1iby-assembly1_C  TM=8.103E-01  e=3.463E-04  Nitrosomonas europaea
  2dv6-assembly1_D  TM=7.103E-01  e=7.318E-04  Hyphomicrobium denitrificans
  6tfd-assembly1_A  TM=4.470E-01  e=6.937E-04  Hyphomicrobium denitrificans 1NES1

Organism: NCBI:txid1645740

Radius of gyration: 28.1 Å; Cα contacts (8 Å, |Δi|>4): 601; chains: 1; bounding box: 101×65×70 Å

Sequence (315 aa):
MRQSRNRLVTMAASVAALGLAITGGASALAQEQEASPAAVFDPRTIIPAHVHAGTCGDLGDIAFPLDEAGYGLPVPVGPEVRPGTTPAAVEAALFPTAGVNPAAVGVTAITATLDQLLDTPHAVTAYRGMEGAEAETQIACGAVGG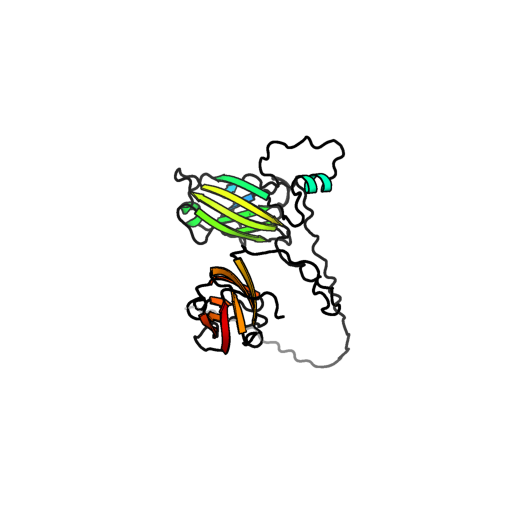YRTGDDLVFGLQERNGSAYVGTAWLHDNRDGTTTVSLFLASGLREDAATAAVVRSGEAVPAAGGVDVSAATNQDVALAVAGSVFGAEELVLREGGTTTLRVANGDDLAYRLRIGDLVTSTPIVAGGVTQIHFTTPTDAVYKGQLLHADEDRVLDALRVVVRKDIDAGAA